Protein AF-A0A1R3JPW2-F1 (afdb_monomer_lite)

Secondary structure (DSSP, 8-state):
-TT--HHHHHTT--TTS-BTTBHHHHHHHHHHH--HHHHHHHHHHHHHTTT---SS---HHHHHHHHHHHHHHTT-GGGGHHHHHHHHHHHHHT--TT---SSTT-S---HHHHHHHHHHHHHTT----GGGGGGGEETTEE-SSTT-----HHHHHHHHHHHTSPPTT-HHHHHHHHHHHHHHHHHHHTT----SS---S-TTT-

Radius of gyration: 18.57 Å; chains: 1; bounding box: 53×38×48 Å

pLDDT: mean 95.3, std 6.32, range [60.84, 98.81]

InterPro domains:
  IPR001906 Terpene synthase, N-terminal domain [PF01397] (5-190)
  IPR008930 Terpenoid cyclases/protein prenyltransferase alpha-alpha toroid [SSF48239] (15-200)
  IPR036965 Terpene synthase, N-terminal domain superfamily [G3DSA:1.50.10.130] (59-206)
  IPR050148 Terpene synthase-like [PTHR31739] (1-206)

Sequence (206 aa):
MPGLDWEKLLKLQFKDGSFLFSPSSTAFAFMQTKDENCLAFLNKTVQRFNGGVPSVYPVDLFEHIWSVDRLQRLGISRYFQPEIKECLDYVYRYWTEDGICWARNSRVHDIDDTAMGFRILRLHGYEVSADVLRHFEKGGEFFCFEGQSNQAITGIFNLFRASQVMFPGDKILEDAKRFSSNFLREKQASGQLFDKWIITKDLPGE

Structure (mmCIF, N/CA/C/O backbone):
data_AF-A0A1R3JPW2-F1
#
_entry.id   AF-A0A1R3JPW2-F1
#
loop_
_atom_site.group_PDB
_atom_site.id
_atom_site.type_symbol
_atom_site.label_atom_id
_atom_site.label_alt_id
_atom_site.label_comp_id
_atom_site.label_asym_id
_atom_site.label_entity_id
_atom_site.label_seq_id
_atom_site.pdbx_PDB_ins_code
_atom_site.Cartn_x
_atom_site.Cartn_y
_atom_site.Cartn_z
_atom_site.occupancy
_atom_site.B_iso_or_equiv
_atom_site.auth_seq_id
_atom_site.auth_comp_id
_atom_site.auth_asym_id
_atom_site.auth_atom_id
_atom_site.pdbx_PDB_model_num
ATOM 1 N N . MET A 1 1 ? 22.560 11.791 -11.712 1.00 62.19 1 MET A N 1
ATOM 2 C CA . MET A 1 1 ? 23.144 11.539 -10.379 1.00 62.19 1 MET A CA 1
ATOM 3 C C . MET A 1 1 ? 24.521 10.923 -10.576 1.00 62.19 1 MET A C 1
ATOM 5 O O . MET A 1 1 ? 24.577 9.775 -11.003 1.00 62.19 1 MET A O 1
ATOM 9 N N . PRO A 1 2 ? 25.617 11.678 -10.399 1.00 80.31 2 PRO A N 1
ATOM 10 C CA . PRO A 1 2 ? 26.957 11.099 -10.446 1.00 80.31 2 PRO A CA 1
ATOM 11 C C . PRO A 1 2 ? 27.187 10.177 -9.235 1.00 80.31 2 PRO A C 1
ATOM 13 O O . PRO A 1 2 ? 26.628 10.419 -8.168 1.00 80.31 2 PRO A O 1
ATOM 16 N N . GLY A 1 3 ? 28.004 9.133 -9.403 1.00 89.31 3 GLY A N 1
ATOM 17 C CA . GLY A 1 3 ? 28.471 8.282 -8.297 1.00 89.31 3 GLY A CA 1
ATOM 18 C C . GLY A 1 3 ? 27.565 7.111 -7.892 1.00 89.31 3 GLY A C 1
ATOM 19 O O . GLY A 1 3 ? 27.755 6.565 -6.810 1.00 89.31 3 GLY A O 1
ATOM 20 N N . LEU A 1 4 ? 26.593 6.715 -8.720 1.00 94.50 4 LEU A N 1
ATOM 21 C CA . LEU A 1 4 ? 25.788 5.515 -8.459 1.00 94.50 4 LEU A CA 1
ATOM 22 C C . LEU A 1 4 ? 26.549 4.233 -8.826 1.00 94.50 4 LEU A C 1
ATOM 24 O O . LEU A 1 4 ? 27.114 4.126 -9.912 1.00 94.50 4 LEU A O 1
ATOM 28 N N . ASP A 1 5 ? 26.498 3.249 -7.931 1.00 96.50 5 ASP A N 1
ATOM 29 C CA . ASP A 1 5 ? 27.035 1.902 -8.133 1.00 96.50 5 ASP A CA 1
ATOM 30 C C . ASP A 1 5 ? 25.933 0.982 -8.686 1.00 96.50 5 ASP A C 1
ATOM 32 O O . ASP A 1 5 ? 25.134 0.403 -7.941 1.00 96.50 5 ASP A O 1
ATOM 36 N N . TRP A 1 6 ? 25.853 0.888 -10.015 1.00 96.31 6 TRP A N 1
ATOM 37 C CA . TRP A 1 6 ? 24.803 0.129 -10.699 1.00 96.31 6 TRP A CA 1
ATOM 38 C C . TRP A 1 6 ? 24.870 -1.378 -10.447 1.00 96.31 6 TRP A C 1
ATOM 40 O O . TRP A 1 6 ? 23.826 -2.028 -10.457 1.00 96.31 6 TRP A O 1
ATOM 50 N N . GLU A 1 7 ? 26.050 -1.929 -10.153 1.00 95.62 7 GLU A N 1
ATOM 51 C CA . GLU A 1 7 ? 26.189 -3.350 -9.825 1.00 95.62 7 GLU A CA 1
ATOM 52 C C . GLU A 1 7 ? 25.446 -3.686 -8.525 1.00 95.62 7 GLU A C 1
ATOM 54 O O . GLU A 1 7 ? 24.785 -4.722 -8.418 1.00 95.62 7 GLU A O 1
ATOM 59 N N . LYS A 1 8 ? 25.504 -2.790 -7.533 1.00 97.12 8 LYS A N 1
ATOM 60 C CA . LYS A 1 8 ? 24.731 -2.938 -6.294 1.00 97.12 8 LYS A CA 1
ATOM 61 C C . LYS A 1 8 ? 23.255 -2.625 -6.500 1.00 97.12 8 LYS A C 1
ATOM 63 O O . LYS A 1 8 ? 22.412 -3.368 -6.005 1.00 97.12 8 LYS A O 1
ATOM 68 N N . LEU A 1 9 ? 22.931 -1.556 -7.228 1.00 97.06 9 LEU A N 1
ATOM 69 C CA . LEU A 1 9 ? 21.543 -1.120 -7.403 1.00 97.06 9 LEU A CA 1
ATOM 70 C C . LEU A 1 9 ? 20.696 -2.126 -8.188 1.00 97.06 9 LEU A C 1
ATOM 72 O O . LEU A 1 9 ? 19.549 -2.351 -7.816 1.00 97.06 9 LEU A O 1
ATOM 76 N N . LEU A 1 10 ? 21.241 -2.785 -9.214 1.00 96.69 10 LEU A N 1
ATOM 77 C CA . LEU A 1 10 ? 20.492 -3.793 -9.977 1.00 96.69 10 LEU A CA 1
ATOM 78 C C . LEU A 1 10 ? 20.075 -4.998 -9.114 1.00 96.69 10 LEU A C 1
ATOM 80 O O . LEU A 1 10 ? 19.027 -5.586 -9.359 1.00 96.69 10 LEU A O 1
ATOM 84 N N . LYS A 1 11 ? 20.797 -5.306 -8.025 1.00 97.06 11 LYS A N 1
ATOM 85 C CA . LYS A 1 11 ? 20.390 -6.339 -7.044 1.00 97.06 11 LYS A CA 1
ATOM 86 C C . LYS A 1 11 ? 19.107 -5.948 -6.280 1.00 97.06 11 LYS A C 1
ATOM 88 O O . LYS A 1 11 ? 18.414 -6.809 -5.731 1.00 97.06 11 LYS A O 1
ATOM 93 N N . LEU A 1 12 ? 18.766 -4.656 -6.268 1.00 96.56 12 LEU A N 1
ATOM 94 C CA . LEU A 1 12 ? 17.559 -4.091 -5.657 1.00 96.56 12 LEU A CA 1
ATOM 95 C C . LEU A 1 12 ? 16.406 -3.891 -6.659 1.00 96.56 12 LEU A C 1
ATOM 97 O O . LEU A 1 12 ? 15.307 -3.526 -6.239 1.00 96.56 12 LEU A O 1
ATOM 101 N N . GLN A 1 13 ? 16.603 -4.182 -7.950 1.00 97.00 13 GLN A N 1
ATOM 102 C CA . GLN A 1 13 ? 15.547 -4.121 -8.969 1.00 97.00 13 GLN A CA 1
ATOM 103 C C . GLN A 1 13 ? 14.406 -5.090 -8.642 1.00 97.00 13 GLN A C 1
ATOM 105 O O . GLN A 1 13 ? 14.640 -6.228 -8.228 1.00 97.00 13 GLN A O 1
ATOM 110 N N . PHE A 1 14 ? 13.164 -4.642 -8.798 1.00 96.12 14 PHE A N 1
ATOM 111 C CA . PHE A 1 14 ? 11.987 -5.452 -8.498 1.00 96.12 14 PHE A CA 1
ATOM 112 C C . PHE A 1 14 ? 11.744 -6.511 -9.576 1.00 96.12 14 PHE A C 1
ATOM 114 O O . PHE A 1 14 ? 12.238 -6.415 -10.697 1.00 96.12 14 PHE A O 1
ATOM 121 N N . LYS A 1 15 ? 10.964 -7.545 -9.234 1.00 94.31 15 LYS A N 1
ATOM 122 C CA . LYS A 1 15 ? 10.713 -8.698 -10.120 1.00 94.31 15 LYS A CA 1
ATOM 123 C C . LYS A 1 15 ? 10.046 -8.320 -11.446 1.00 94.31 15 LYS A C 1
ATOM 125 O O . LYS A 1 15 ? 10.128 -9.085 -12.398 1.00 94.31 15 LYS A O 1
ATOM 130 N N . ASP A 1 16 ? 9.359 -7.183 -11.501 1.00 95.94 16 ASP A N 1
ATOM 131 C CA . ASP A 1 16 ? 8.730 -6.671 -12.718 1.00 95.94 16 ASP A CA 1
ATOM 132 C C . ASP A 1 16 ? 9.680 -5.852 -13.607 1.00 95.94 16 ASP A C 1
ATOM 134 O O . ASP A 1 16 ? 9.253 -5.396 -14.665 1.00 95.94 16 ASP A O 1
ATOM 138 N N . GLY A 1 17 ? 10.941 -5.683 -13.192 1.00 97.38 17 GLY A N 1
ATOM 139 C CA . GLY A 1 17 ? 11.971 -4.908 -13.883 1.00 97.38 17 GLY A CA 1
ATOM 140 C C . GLY A 1 17 ? 12.063 -3.446 -13.445 1.00 97.38 17 GLY A C 1
ATOM 141 O O . GLY A 1 17 ? 12.950 -2.724 -13.902 1.00 97.38 17 GLY A O 1
ATOM 142 N N . SER A 1 18 ? 11.185 -2.990 -12.551 1.00 98.12 18 SER A N 1
ATOM 143 C CA . SER A 1 18 ? 11.166 -1.599 -12.106 1.00 98.12 18 SER A CA 1
ATOM 144 C C . SER A 1 18 ? 12.155 -1.305 -10.977 1.00 98.12 18 SER A C 1
ATOM 146 O O . SER A 1 18 ? 12.563 -2.176 -10.202 1.00 98.12 18 SER A O 1
ATOM 148 N N . PHE A 1 19 ? 12.492 -0.024 -10.836 1.00 97.81 19 PHE A N 1
ATOM 149 C CA . PHE A 1 19 ? 13.036 0.535 -9.604 1.00 97.81 19 PHE A CA 1
ATOM 150 C C . PHE A 1 19 ? 11.907 1.199 -8.811 1.00 97.81 19 PHE A C 1
ATOM 152 O O . PHE A 1 19 ? 11.464 2.296 -9.161 1.00 97.81 19 PHE A O 1
ATOM 159 N N . LEU A 1 20 ? 11.447 0.511 -7.757 1.00 96.38 20 LEU A N 1
ATOM 160 C CA . LEU A 1 20 ? 10.359 0.933 -6.860 1.00 96.38 20 LEU A CA 1
ATOM 161 C C . LEU A 1 20 ? 9.112 1.410 -7.627 1.00 96.38 20 LEU A C 1
ATOM 163 O O . LEU A 1 20 ? 8.560 2.470 -7.338 1.00 96.38 20 LEU A O 1
ATOM 167 N N . PHE A 1 21 ? 8.709 0.657 -8.657 1.00 97.81 21 PHE A N 1
ATOM 168 C CA . PHE A 1 21 ? 7.512 0.926 -9.463 1.00 97.81 21 PHE A CA 1
ATOM 169 C C . PHE A 1 21 ? 7.490 2.291 -10.173 1.00 97.81 21 PHE A C 1
ATOM 171 O O . PHE A 1 21 ? 6.445 2.719 -10.656 1.00 97.81 21 PHE A O 1
ATOM 178 N N . SER A 1 22 ? 8.623 2.999 -10.258 1.00 98.38 22 SER A N 1
ATOM 179 C CA . SER A 1 22 ? 8.708 4.325 -10.874 1.00 98.38 22 SER A CA 1
ATOM 180 C C . SER A 1 22 ? 9.194 4.233 -12.326 1.00 98.38 22 SER A C 1
ATOM 182 O O . SER A 1 22 ? 10.349 3.847 -12.559 1.00 98.38 22 SER A O 1
ATOM 184 N N . PRO A 1 23 ? 8.385 4.640 -13.326 1.00 98.50 23 PRO A N 1
ATOM 185 C CA . PRO A 1 23 ? 8.824 4.665 -14.720 1.00 98.50 23 PRO A CA 1
ATOM 186 C C . PRO A 1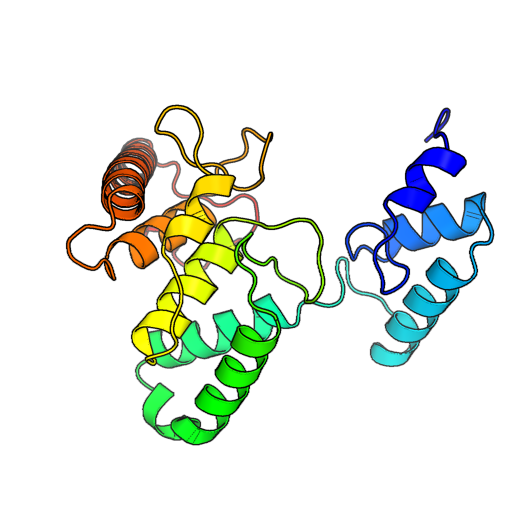 23 ? 9.999 5.606 -14.975 1.00 98.50 23 PRO A C 1
ATOM 188 O O . PRO A 1 23 ? 10.911 5.245 -15.712 1.00 98.50 23 PRO A O 1
ATOM 191 N N . SER A 1 24 ? 10.048 6.777 -14.335 1.00 98.44 24 SER A N 1
ATOM 192 C CA . SER A 1 24 ? 11.157 7.723 -14.521 1.00 98.44 24 SER A CA 1
ATOM 193 C C . SER A 1 24 ? 12.470 7.213 -13.918 1.00 98.44 24 SER A C 1
ATOM 195 O O . SER A 1 24 ? 13.510 7.299 -14.573 1.00 98.44 24 SER A O 1
ATOM 197 N N . SER A 1 25 ? 12.428 6.620 -12.717 1.00 98.19 25 SER A N 1
ATOM 198 C CA . SER A 1 25 ? 13.598 5.976 -12.100 1.00 98.19 25 SER A CA 1
ATOM 199 C C . SER A 1 25 ? 14.107 4.812 -12.956 1.00 98.19 25 SER A C 1
ATOM 201 O O . SER A 1 25 ? 15.300 4.710 -13.245 1.00 98.19 25 SER A O 1
ATOM 203 N N . THR A 1 26 ? 13.186 3.984 -13.457 1.00 98.56 26 THR A N 1
ATOM 204 C CA . THR A 1 26 ? 13.505 2.827 -14.307 1.00 98.56 26 THR A CA 1
ATOM 205 C C . THR A 1 26 ? 14.044 3.249 -15.678 1.00 98.56 26 THR A C 1
ATOM 207 O O . THR A 1 26 ? 14.996 2.653 -16.176 1.00 98.56 26 THR A O 1
ATOM 210 N N . ALA A 1 27 ? 13.512 4.320 -16.274 1.00 98.56 27 ALA A N 1
ATOM 211 C CA . ALA A 1 27 ? 14.045 4.903 -17.505 1.00 98.56 27 ALA A CA 1
ATOM 212 C C . ALA A 1 27 ? 15.466 5.436 -17.305 1.00 98.56 27 ALA A C 1
ATOM 214 O O . ALA A 1 27 ? 16.337 5.204 -18.146 1.00 98.56 27 ALA A O 1
ATOM 215 N N . PHE A 1 28 ? 15.727 6.108 -16.179 1.00 98.19 28 PHE A N 1
ATOM 216 C CA . PHE A 1 28 ? 17.076 6.544 -15.839 1.00 98.19 28 PHE A CA 1
ATOM 217 C C . PHE A 1 28 ? 18.032 5.360 -15.683 1.00 98.19 28 PHE A C 1
ATOM 219 O O . PHE A 1 28 ? 19.100 5.383 -16.292 1.00 98.19 28 PHE A O 1
ATOM 226 N N . ALA A 1 29 ? 17.629 4.308 -14.967 1.00 98.19 29 ALA A N 1
ATOM 227 C CA . ALA A 1 29 ? 18.412 3.082 -14.854 1.00 98.19 29 ALA A CA 1
ATOM 228 C C . ALA A 1 29 ? 18.720 2.469 -16.228 1.00 98.19 29 ALA A C 1
ATOM 230 O O . ALA A 1 29 ? 19.889 2.272 -16.554 1.00 98.19 29 ALA A O 1
ATOM 231 N N . PHE A 1 30 ? 17.709 2.292 -17.086 1.00 98.44 30 PHE A N 1
ATOM 232 C CA . PHE A 1 30 ? 17.891 1.767 -18.441 1.00 98.44 30 PHE A CA 1
ATOM 233 C C . PHE A 1 30 ? 18.885 2.590 -19.269 1.00 98.44 30 PHE A C 1
ATOM 235 O O . PHE A 1 30 ? 19.740 2.031 -19.957 1.00 98.44 30 PHE A O 1
ATOM 242 N N . MET A 1 31 ? 18.817 3.924 -19.202 1.00 98.12 31 MET A N 1
ATOM 243 C CA . MET A 1 31 ? 19.746 4.783 -19.939 1.00 98.12 31 MET A CA 1
ATOM 244 C C . MET A 1 31 ? 21.207 4.518 -19.557 1.00 98.12 31 MET A C 1
ATOM 246 O O . MET A 1 31 ? 22.055 4.562 -20.452 1.00 98.12 31 MET A O 1
ATOM 250 N N . GLN A 1 32 ? 21.471 4.213 -18.282 1.00 97.44 32 GLN A N 1
ATOM 251 C CA . GLN A 1 32 ? 22.810 3.964 -17.742 1.00 97.44 32 GLN A CA 1
ATOM 252 C C . GLN A 1 32 ? 23.289 2.517 -17.917 1.00 97.44 32 GLN A C 1
ATOM 254 O O . GLN A 1 32 ? 24.477 2.304 -18.134 1.00 97.44 32 GLN A O 1
ATOM 259 N N . THR A 1 33 ? 22.394 1.531 -17.823 1.00 97.56 33 THR A N 1
ATOM 260 C CA . THR A 1 33 ? 22.776 0.109 -17.731 1.00 97.56 33 THR A CA 1
ATOM 261 C C . THR A 1 33 ? 22.439 -0.710 -18.970 1.00 97.56 33 THR A C 1
ATOM 263 O O . THR A 1 33 ? 23.026 -1.768 -19.165 1.00 97.56 33 THR A O 1
ATOM 266 N N . LYS A 1 34 ? 21.496 -0.242 -19.799 1.00 98.06 34 LYS A N 1
ATOM 267 C CA . LYS A 1 34 ? 20.873 -1.015 -20.890 1.00 98.06 34 LYS A CA 1
ATOM 268 C C . LYS A 1 34 ? 20.216 -2.323 -20.430 1.00 98.06 34 LYS A C 1
ATOM 270 O O . LYS A 1 34 ? 20.026 -3.222 -21.239 1.00 98.06 34 LYS A O 1
ATOM 275 N N . ASP A 1 35 ? 19.845 -2.412 -19.154 1.00 98.44 35 ASP A N 1
ATOM 276 C CA . ASP A 1 35 ? 19.195 -3.590 -18.581 1.00 98.44 35 ASP A CA 1
ATOM 277 C C . ASP A 1 35 ? 17.849 -3.895 -19.268 1.00 98.44 35 ASP A C 1
ATOM 279 O O . ASP A 1 35 ? 16.959 -3.042 -19.354 1.00 98.44 35 ASP A O 1
ATOM 283 N N . GLU A 1 36 ? 17.695 -5.124 -19.760 1.00 98.50 36 GLU A N 1
ATOM 284 C CA . GLU A 1 36 ? 16.520 -5.535 -20.536 1.00 98.50 36 GLU A CA 1
ATOM 285 C C . GLU A 1 36 ? 15.254 -5.639 -19.678 1.00 98.50 36 GLU A C 1
ATOM 287 O O . GLU A 1 36 ? 14.159 -5.381 -20.180 1.00 98.50 36 GLU A O 1
ATOM 292 N N . ASN A 1 37 ? 15.378 -5.931 -18.377 1.00 98.50 37 ASN A N 1
ATOM 293 C CA . ASN A 1 37 ? 14.227 -5.972 -17.472 1.00 98.50 37 ASN A CA 1
ATOM 294 C C . ASN A 1 37 ? 13.640 -4.567 -17.270 1.00 98.50 37 ASN A C 1
ATOM 296 O O . ASN A 1 37 ? 12.419 -4.400 -17.311 1.00 98.50 37 ASN A O 1
ATOM 300 N N . CYS A 1 38 ? 14.491 -3.540 -17.149 1.00 98.69 38 CYS A N 1
ATOM 301 C CA . CYS A 1 38 ? 14.051 -2.143 -17.139 1.00 98.69 38 CYS A CA 1
ATOM 302 C C . CYS A 1 38 ? 13.272 -1.806 -18.417 1.00 98.69 38 CYS A C 1
ATOM 304 O O . CYS A 1 38 ? 12.197 -1.207 -18.355 1.00 98.69 38 CYS A O 1
ATOM 306 N N . LEU A 1 39 ? 13.788 -2.208 -19.583 1.00 98.69 39 LEU A N 1
ATOM 307 C CA . LEU A 1 39 ? 13.121 -1.960 -20.861 1.00 98.69 39 LEU A CA 1
ATOM 308 C C . LEU A 1 39 ? 11.785 -2.709 -20.967 1.00 98.69 39 LEU A C 1
ATOM 310 O O . LEU A 1 39 ? 10.801 -2.135 -21.432 1.00 98.69 39 LEU A O 1
ATOM 314 N N . ALA A 1 40 ? 11.718 -3.958 -20.502 1.00 98.69 40 ALA A N 1
ATOM 315 C CA . ALA A 1 40 ? 10.490 -4.749 -20.482 1.00 98.69 40 ALA A CA 1
ATOM 316 C C . ALA A 1 40 ? 9.398 -4.092 -19.619 1.00 98.69 40 ALA A C 1
ATOM 318 O O . ALA A 1 40 ? 8.250 -3.978 -20.062 1.00 98.69 40 ALA A O 1
ATOM 319 N N . PHE A 1 41 ? 9.757 -3.591 -18.431 1.00 98.62 41 PHE A N 1
ATOM 320 C CA . PHE A 1 41 ? 8.852 -2.821 -17.572 1.00 98.62 41 PHE A CA 1
ATOM 321 C C . PHE A 1 41 ? 8.313 -1.566 -18.278 1.00 98.62 41 PHE A C 1
ATOM 323 O O . PHE A 1 41 ? 7.102 -1.315 -18.292 1.00 98.62 41 PHE A O 1
ATOM 330 N N . LEU A 1 42 ? 9.206 -0.783 -18.893 1.00 98.69 42 LEU A N 1
ATOM 331 C CA . LEU A 1 42 ? 8.851 0.459 -19.584 1.00 98.69 42 LEU A CA 1
ATOM 332 C C . LEU A 1 42 ? 7.943 0.191 -20.785 1.00 98.69 42 LEU A C 1
ATOM 334 O O . LEU A 1 42 ? 6.901 0.833 -20.903 1.00 98.69 42 LEU A O 1
ATOM 338 N N . ASN A 1 43 ? 8.279 -0.792 -21.623 1.00 98.56 43 ASN A N 1
ATOM 339 C CA . ASN A 1 43 ? 7.474 -1.173 -22.783 1.00 98.56 43 ASN A CA 1
ATOM 340 C C . ASN A 1 43 ? 6.064 -1.596 -22.371 1.00 98.56 43 ASN A C 1
ATOM 342 O O . ASN A 1 43 ? 5.087 -1.131 -22.955 1.00 98.56 43 ASN A O 1
ATOM 346 N N . LYS A 1 44 ? 5.942 -2.419 -21.322 1.00 98.25 44 LYS A N 1
ATOM 347 C CA . LYS A 1 44 ? 4.641 -2.832 -20.787 1.00 98.25 44 LYS A CA 1
ATOM 348 C C . LYS A 1 44 ? 3.823 -1.638 -20.290 1.00 98.25 44 LYS A C 1
ATOM 350 O O . LYS A 1 44 ? 2.616 -1.582 -20.524 1.00 98.25 44 LYS A O 1
ATOM 355 N N . THR A 1 45 ? 4.467 -0.687 -19.617 1.00 98.00 45 THR A N 1
ATOM 356 C CA . THR A 1 45 ? 3.803 0.516 -19.098 1.00 98.00 45 THR A CA 1
ATOM 357 C C . THR A 1 45 ? 3.347 1.423 -20.244 1.00 98.00 45 THR A C 1
ATOM 359 O O . THR A 1 45 ? 2.173 1.769 -20.317 1.00 98.00 45 THR A O 1
ATOM 362 N N . VAL A 1 46 ? 4.223 1.724 -21.204 1.00 98.50 46 VAL A N 1
ATOM 363 C CA . VAL A 1 46 ? 3.892 2.532 -22.391 1.00 98.50 46 VAL A CA 1
ATOM 364 C C . VAL A 1 46 ? 2.770 1.890 -23.209 1.00 98.50 46 VAL A C 1
ATOM 366 O O . VAL A 1 46 ? 1.846 2.585 -23.630 1.00 98.50 46 VAL A O 1
ATOM 369 N N . GLN A 1 47 ? 2.806 0.566 -23.395 1.00 98.31 47 GLN A N 1
ATOM 370 C CA . GLN A 1 47 ? 1.752 -0.176 -24.090 1.00 98.31 47 GLN A CA 1
ATOM 371 C C . GLN A 1 47 ? 0.411 -0.067 -23.357 1.00 98.31 47 GLN A C 1
ATOM 373 O O . GLN A 1 47 ? -0.621 0.133 -23.990 1.00 98.31 47 GLN A O 1
ATOM 378 N N . ARG A 1 48 ? 0.407 -0.165 -22.021 1.00 98.00 48 ARG A N 1
ATOM 379 C CA . ARG A 1 48 ? -0.817 -0.067 -21.212 1.00 98.00 48 ARG A CA 1
ATOM 380 C C . ARG A 1 48 ? -1.502 1.299 -21.322 1.00 98.00 48 ARG A C 1
ATOM 382 O O . ARG A 1 48 ? -2.730 1.357 -21.209 1.00 98.00 48 ARG A O 1
ATOM 389 N N . PHE A 1 49 ? -0.718 2.361 -21.502 1.00 98.12 49 PHE A N 1
ATOM 390 C CA . PHE A 1 49 ? -1.163 3.758 -21.485 1.00 98.12 49 PHE A CA 1
ATOM 391 C C . PHE A 1 49 ? -1.032 4.459 -22.850 1.00 98.12 49 PHE A C 1
ATOM 393 O O . PHE A 1 49 ? -1.118 5.684 -22.92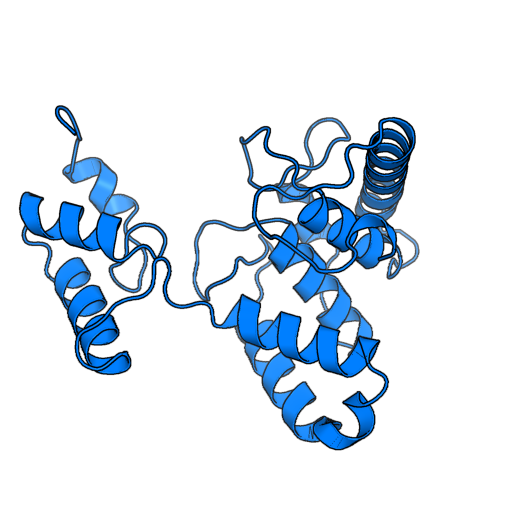3 1.00 98.12 49 PHE A O 1
ATOM 400 N N . ASN A 1 50 ? -0.862 3.693 -23.935 1.00 97.56 50 ASN A N 1
ATOM 401 C CA . ASN A 1 50 ? -0.819 4.177 -25.320 1.00 97.56 50 ASN A CA 1
ATOM 402 C C . ASN A 1 50 ? 0.154 5.350 -25.543 1.00 97.56 50 ASN A C 1
ATOM 404 O O . ASN A 1 50 ? -0.183 6.336 -26.198 1.00 97.56 50 ASN A O 1
ATOM 408 N N . GLY A 1 51 ? 1.361 5.253 -24.983 1.00 97.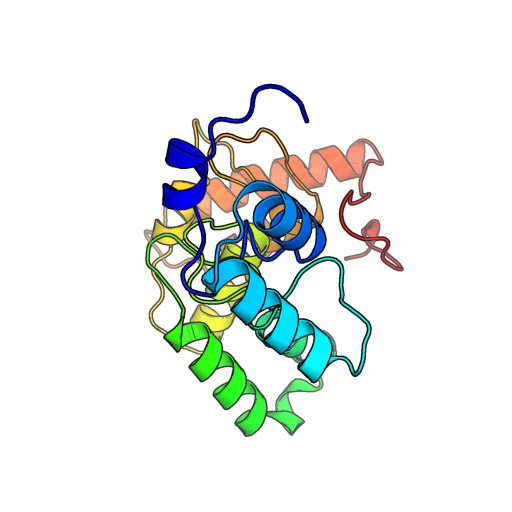69 51 GLY A N 1
ATOM 409 C CA . GLY A 1 51 ? 2.417 6.259 -25.133 1.00 97.69 51 GLY A CA 1
ATOM 410 C C . GLY A 1 51 ? 2.841 6.890 -23.811 1.00 97.69 51 GLY A C 1
ATOM 411 O O . GLY A 1 51 ? 4.028 6.905 -23.496 1.00 97.69 51 GLY A O 1
ATOM 412 N N . GLY A 1 52 ? 1.883 7.392 -23.029 1.00 97.69 52 GLY A N 1
ATOM 413 C CA . GLY A 1 52 ? 2.165 8.013 -21.732 1.00 97.69 52 GLY A CA 1
ATOM 414 C C . GLY A 1 52 ? 2.604 7.005 -20.665 1.00 97.69 52 GLY A C 1
ATOM 415 O O . GLY A 1 52 ? 2.500 5.796 -20.854 1.00 97.69 52 GLY A O 1
ATOM 416 N N . VAL A 1 53 ? 3.065 7.504 -19.516 1.00 98.38 53 VAL A N 1
ATOM 417 C CA . VAL A 1 53 ? 3.303 6.698 -18.306 1.00 98.38 53 VAL A CA 1
ATOM 418 C C . VAL A 1 53 ? 2.881 7.487 -17.059 1.00 98.38 53 VAL A C 1
ATOM 420 O O . VAL A 1 53 ? 3.050 8.709 -17.037 1.00 98.38 53 VAL A O 1
ATOM 423 N N . PRO A 1 54 ? 2.332 6.836 -16.018 1.00 97.88 54 PRO A N 1
ATOM 424 C CA . PRO A 1 54 ? 2.094 7.473 -14.724 1.00 97.88 54 PRO A CA 1
ATOM 425 C C . PRO A 1 54 ? 3.410 7.668 -13.950 1.00 97.88 54 PRO A C 1
ATOM 427 O O . PRO A 1 54 ? 4.468 7.174 -14.341 1.00 97.88 54 PRO A O 1
ATOM 430 N N . SER A 1 55 ? 3.353 8.366 -12.814 1.00 97.25 55 SER A N 1
ATOM 431 C CA . SER A 1 55 ? 4.502 8.508 -11.905 1.00 97.25 55 SER A CA 1
ATOM 432 C C . SER A 1 55 ? 4.857 7.208 -11.168 1.00 97.25 55 SER A C 1
ATOM 434 O O . SER A 1 55 ? 6.016 7.024 -10.793 1.00 97.25 55 SER A O 1
ATOM 436 N N . VAL A 1 56 ? 3.881 6.311 -10.993 1.00 97.50 56 VAL A N 1
ATOM 437 C CA . VAL A 1 56 ? 4.010 5.010 -10.325 1.00 97.50 56 VAL A CA 1
ATOM 438 C C . VAL A 1 56 ? 3.125 3.964 -11.015 1.00 97.50 56 VAL A C 1
ATOM 440 O O . VAL A 1 56 ? 1.991 4.267 -11.391 1.00 97.50 56 VAL A O 1
ATOM 443 N N . TYR A 1 57 ? 3.644 2.753 -11.235 1.00 97.81 57 TYR A N 1
ATOM 444 C CA . TYR A 1 57 ? 2.900 1.629 -11.813 1.00 97.81 57 TYR A CA 1
ATOM 445 C C . TYR A 1 57 ? 3.559 0.274 -11.484 1.00 97.81 57 TYR A C 1
ATOM 447 O O . TYR A 1 57 ? 4.777 0.166 -11.621 1.00 97.81 57 TYR A O 1
ATOM 455 N N . PRO A 1 58 ? 2.791 -0.782 -11.149 1.00 97.75 58 PRO A N 1
ATOM 456 C CA . PRO A 1 58 ? 1.338 -0.796 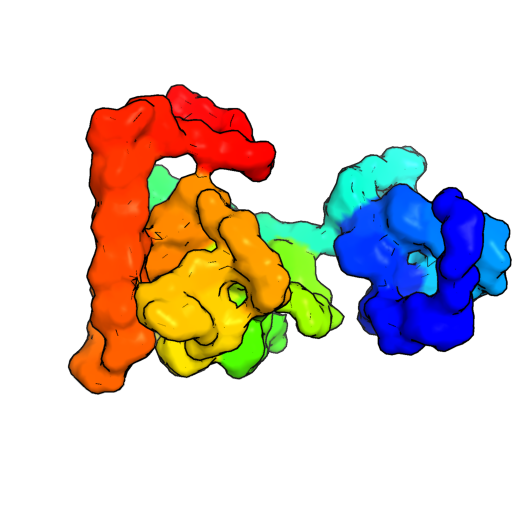-10.957 1.00 97.75 58 PRO A CA 1
ATOM 457 C C . PRO A 1 58 ? 0.906 -0.103 -9.651 1.00 97.75 58 PRO A C 1
ATOM 459 O O . PRO A 1 58 ? 1.740 0.342 -8.872 1.00 97.75 58 PRO A O 1
ATOM 462 N N . VAL A 1 59 ? -0.407 0.017 -9.449 1.00 98.00 59 VAL A N 1
ATOM 463 C CA . VAL A 1 59 ? -1.059 0.475 -8.201 1.00 98.00 59 VAL A CA 1
ATOM 464 C C . VAL A 1 59 ? -2.246 -0.437 -7.868 1.00 98.00 59 VAL A C 1
ATOM 466 O O . VAL A 1 59 ? -3.306 0.002 -7.435 1.00 98.00 59 VAL A O 1
ATOM 469 N N . ASP A 1 60 ? -2.093 -1.723 -8.179 1.00 98.38 60 ASP A N 1
ATOM 470 C CA . ASP A 1 60 ? -3.161 -2.713 -8.146 1.00 98.38 60 ASP A CA 1
ATOM 471 C C . ASP A 1 60 ? -3.700 -2.939 -6.734 1.00 98.38 60 ASP A C 1
ATOM 473 O O . ASP A 1 60 ? -4.910 -2.868 -6.545 1.00 98.38 60 ASP A O 1
ATOM 477 N N . LEU A 1 61 ? -2.848 -3.156 -5.732 1.00 98.62 61 LEU A N 1
ATOM 478 C CA . LEU A 1 61 ? -3.330 -3.381 -4.365 1.00 98.62 61 LEU A CA 1
ATOM 479 C C . LEU A 1 61 ? -4.012 -2.130 -3.804 1.00 98.62 61 LEU A C 1
ATOM 481 O O . LEU A 1 61 ? -5.132 -2.229 -3.301 1.00 98.62 61 LEU A O 1
ATOM 485 N N . PHE A 1 62 ? -3.397 -0.961 -3.995 1.00 98.38 62 PHE A N 1
ATOM 486 C CA . PHE A 1 62 ? -3.968 0.331 -3.608 1.00 98.38 62 PHE A CA 1
ATOM 487 C C . PHE A 1 62 ? -5.364 0.541 -4.214 1.00 98.38 62 PHE A C 1
ATOM 489 O O . PHE A 1 62 ? -6.315 0.869 -3.502 1.00 98.38 62 PHE A O 1
ATOM 496 N N . GLU A 1 63 ? -5.518 0.314 -5.523 1.00 98.56 63 GLU A N 1
ATOM 497 C CA . GLU A 1 63 ? -6.784 0.520 -6.233 1.00 98.56 63 GLU A CA 1
ATOM 498 C C . GLU A 1 63 ? -7.883 -0.430 -5.738 1.00 98.56 63 GLU A C 1
ATOM 500 O O . GLU A 1 63 ? -9.001 0.021 -5.465 1.00 98.56 63 GLU A O 1
ATOM 505 N N . HIS A 1 64 ? -7.580 -1.721 -5.560 1.00 98.81 64 HIS A N 1
ATOM 506 C CA . HIS A 1 64 ? -8.558 -2.701 -5.076 1.00 98.81 64 HIS A CA 1
ATOM 507 C C . HIS A 1 64 ? -9.003 -2.380 -3.643 1.00 98.81 64 HIS A C 1
ATOM 509 O O . HIS A 1 64 ? -10.203 -2.314 -3.361 1.00 98.81 64 HIS A O 1
ATOM 515 N N . ILE A 1 65 ? -8.048 -2.130 -2.745 1.00 98.69 65 ILE A N 1
ATOM 516 C CA . ILE A 1 65 ? -8.307 -1.853 -1.328 1.00 98.69 65 ILE A CA 1
ATOM 517 C C . ILE A 1 65 ? -9.128 -0.572 -1.171 1.00 98.69 65 ILE A C 1
ATOM 519 O O . ILE A 1 65 ? -10.148 -0.559 -0.469 1.00 98.69 65 ILE A O 1
ATOM 523 N N . TRP A 1 66 ? -8.728 0.509 -1.844 1.00 98.31 66 TRP A N 1
ATOM 524 C CA . TRP A 1 66 ? -9.434 1.775 -1.716 1.00 98.31 66 TRP A CA 1
ATOM 525 C C . TRP A 1 66 ? -10.805 1.767 -2.375 1.00 98.31 66 TRP A C 1
ATOM 527 O O . TRP A 1 66 ? -11.735 2.324 -1.791 1.00 98.31 66 TRP A O 1
ATOM 537 N N . SER A 1 67 ? -10.977 1.095 -3.514 1.00 98.62 67 SER A N 1
ATOM 538 C CA . SER A 1 67 ? -12.296 0.946 -4.140 1.00 98.62 67 SER A CA 1
ATOM 539 C C . SER A 1 67 ? -13.291 0.292 -3.180 1.00 98.62 67 SER A C 1
ATOM 541 O O . SER A 1 67 ? -14.381 0.827 -2.957 1.00 98.62 67 SER A O 1
ATOM 543 N N . VAL A 1 68 ? -12.890 -0.805 -2.527 1.00 98.75 68 VAL A N 1
ATOM 544 C CA . VAL A 1 68 ? -13.721 -1.483 -1.521 1.00 98.75 68 VAL A CA 1
ATOM 545 C C . VAL A 1 68 ? -14.036 -0.551 -0.347 1.00 98.75 68 VAL A C 1
ATOM 547 O O . VAL A 1 68 ? -15.203 -0.418 0.031 1.00 98.75 68 VAL A O 1
ATOM 550 N N . ASP A 1 69 ? -13.038 0.149 0.201 1.00 98.62 69 ASP A N 1
ATOM 551 C CA . ASP A 1 69 ? -13.251 1.068 1.325 1.00 98.62 69 ASP A CA 1
ATOM 552 C C . ASP A 1 69 ? -14.225 2.200 0.984 1.00 98.62 69 ASP A C 1
ATOM 554 O O . ASP A 1 69 ? -15.094 2.529 1.791 1.00 98.62 69 ASP A O 1
ATOM 558 N N . ARG A 1 70 ? -14.111 2.804 -0.209 1.00 98.56 70 ARG A N 1
ATOM 559 C CA . ARG A 1 70 ? -15.021 3.882 -0.628 1.00 98.56 70 ARG A CA 1
ATOM 560 C C . ARG A 1 70 ? -16.443 3.367 -0.801 1.00 98.56 70 ARG A C 1
ATOM 562 O O . ARG A 1 70 ? -17.363 3.990 -0.277 1.00 98.56 70 ARG A O 1
ATOM 569 N N . LEU A 1 71 ? -16.639 2.217 -1.449 1.00 98.75 71 LEU A N 1
ATOM 570 C CA . LEU A 1 71 ? -17.969 1.615 -1.603 1.00 98.75 71 LEU A CA 1
ATOM 571 C C . LEU A 1 71 ? -18.626 1.309 -0.247 1.00 98.75 71 LEU A C 1
ATOM 573 O O . LEU A 1 71 ? -19.832 1.520 -0.080 1.00 98.75 71 LEU A O 1
ATOM 577 N N . GLN A 1 72 ? -17.843 0.838 0.729 1.00 98.50 72 GLN A N 1
ATOM 578 C CA . GLN A 1 72 ? -18.321 0.587 2.090 1.00 98.50 72 GLN A CA 1
ATOM 579 C C . GLN A 1 72 ? -18.678 1.882 2.827 1.00 98.50 72 GLN A C 1
ATOM 581 O O . GLN A 1 72 ? -19.787 1.993 3.348 1.00 98.50 72 GLN A O 1
ATOM 586 N N . ARG A 1 73 ? -17.780 2.874 2.838 1.00 98.19 73 ARG A N 1
ATOM 587 C CA . ARG A 1 73 ? -17.992 4.162 3.526 1.00 98.19 73 ARG A CA 1
ATOM 588 C C . ARG A 1 73 ? -19.153 4.965 2.936 1.00 98.19 73 ARG A C 1
ATOM 590 O O . ARG A 1 73 ? -19.825 5.680 3.668 1.00 98.19 73 ARG A O 1
ATOM 597 N N . LEU A 1 74 ? -19.418 4.813 1.638 1.00 98.56 74 LEU A N 1
ATOM 598 C CA . LEU A 1 74 ? -20.565 5.420 0.957 1.00 98.56 74 LEU A CA 1
ATOM 599 C C . LEU A 1 74 ? -21.888 4.666 1.189 1.00 98.56 74 LEU A C 1
ATOM 601 O O . LEU A 1 74 ? -22.932 5.112 0.721 1.00 98.56 74 LEU A O 1
ATOM 605 N N . GLY A 1 75 ? -21.877 3.523 1.884 1.00 98.50 75 GLY A N 1
ATOM 606 C CA . GLY A 1 75 ? -23.092 2.770 2.214 1.00 98.50 75 GLY A CA 1
ATOM 607 C C . GLY A 1 75 ? -23.738 2.044 1.027 1.00 98.50 75 GLY A C 1
ATOM 608 O O . GLY A 1 75 ? -24.925 1.707 1.082 1.00 98.50 75 GLY A O 1
ATOM 609 N N . ILE A 1 76 ? -22.981 1.791 -0.048 1.00 98.69 76 ILE A N 1
ATOM 610 C CA . ILE A 1 76 ? -23.478 1.178 -1.296 1.00 98.69 76 ILE A CA 1
ATOM 611 C C . ILE A 1 76 ? -22.833 -0.175 -1.627 1.00 98.69 76 ILE A C 1
ATOM 613 O O . ILE A 1 76 ? -23.214 -0.810 -2.606 1.00 98.69 76 ILE A O 1
ATOM 617 N N . SER A 1 77 ? -21.914 -0.667 -0.794 1.00 98.56 77 SER A N 1
ATOM 618 C CA . SER A 1 77 ? -21.186 -1.929 -1.012 1.00 98.56 77 SER A CA 1
ATOM 619 C C . SER A 1 77 ? -22.076 -3.165 -1.204 1.00 98.56 77 SER A C 1
ATOM 621 O O . SER A 1 77 ? -21.665 -4.112 -1.869 1.00 98.56 77 SER A O 1
ATOM 623 N N . ARG A 1 78 ? -23.305 -3.180 -0.669 1.00 98.31 78 ARG A N 1
ATOM 624 C CA . ARG A 1 78 ? -24.243 -4.316 -0.804 1.00 98.31 78 ARG A CA 1
ATOM 625 C C . ARG A 1 78 ? -24.618 -4.655 -2.252 1.00 98.31 78 ARG A C 1
ATOM 627 O O . ARG A 1 78 ? -25.038 -5.775 -2.508 1.00 98.31 78 ARG A O 1
ATOM 634 N N . TYR A 1 79 ? -24.483 -3.705 -3.177 1.00 98.62 79 TYR A N 1
ATOM 635 C CA . TYR A 1 79 ? -24.779 -3.922 -4.596 1.00 98.62 79 TYR A CA 1
ATOM 636 C C . TYR A 1 79 ? -23.628 -4.581 -5.363 1.00 98.62 79 TYR A C 1
ATOM 638 O O . TYR A 1 79 ? -23.842 -5.021 -6.483 1.00 98.62 79 TYR A O 1
ATOM 646 N N . PHE A 1 80 ? -22.439 -4.658 -4.757 1.00 98.56 80 PHE A N 1
ATOM 647 C CA . PHE A 1 80 ? -21.199 -5.091 -5.405 1.00 98.56 80 PHE A CA 1
ATOM 648 C C . PHE A 1 80 ? -20.541 -6.260 -4.659 1.00 98.56 80 PHE A C 1
ATOM 650 O O . PHE A 1 80 ? -19.320 -6.353 -4.586 1.00 98.56 80 PHE A O 1
ATOM 657 N N . GLN A 1 81 ? -21.324 -7.096 -3.969 1.00 98.38 81 GLN A N 1
ATOM 658 C CA . GLN A 1 81 ? -20.763 -8.152 -3.115 1.00 98.38 81 GLN A CA 1
ATOM 659 C C . GLN A 1 81 ? -19.873 -9.144 -3.887 1.00 98.38 81 GLN A C 1
ATOM 661 O O . GLN A 1 81 ? -18.781 -9.429 -3.390 1.00 98.38 81 GLN A O 1
ATOM 666 N N . PRO A 1 82 ? -20.266 -9.643 -5.079 1.00 98.62 82 PRO A N 1
ATOM 667 C CA . PRO A 1 82 ? -19.400 -10.516 -5.872 1.00 98.62 82 PRO A CA 1
ATOM 668 C C . PRO A 1 82 ? -18.082 -9.842 -6.275 1.00 98.62 82 PRO A C 1
ATOM 670 O O . PRO A 1 82 ? -17.018 -10.430 -6.101 1.00 98.62 82 PRO A O 1
ATOM 673 N N . GLU A 1 83 ? -18.142 -8.594 -6.739 1.00 98.75 83 GLU A N 1
ATOM 674 C CA . GLU A 1 83 ? -16.982 -7.831 -7.207 1.00 98.75 83 GLU A CA 1
ATOM 675 C C . GLU A 1 83 ? -16.049 -7.473 -6.045 1.00 98.75 83 GLU A C 1
ATOM 677 O O . GLU A 1 83 ? -14.832 -7.590 -6.154 1.00 98.75 83 GLU A O 1
ATOM 682 N N . ILE A 1 84 ? -16.607 -7.093 -4.891 1.00 98.81 84 ILE A N 1
ATOM 683 C CA . ILE A 1 84 ? -15.829 -6.856 -3.670 1.00 98.81 84 ILE A CA 1
ATOM 684 C C . ILE A 1 84 ? -15.112 -8.138 -3.255 1.00 98.81 84 ILE A C 1
ATOM 686 O O . ILE A 1 84 ? -13.936 -8.078 -2.903 1.00 98.81 84 ILE A O 1
ATOM 690 N N . LYS A 1 85 ? -15.783 -9.296 -3.309 1.00 98.69 85 LYS A N 1
ATOM 691 C CA . LYS A 1 85 ? -15.136 -10.566 -2.979 1.00 98.69 85 LYS A CA 1
ATOM 692 C C . LYS A 1 85 ? -13.961 -10.845 -3.919 1.00 98.69 85 LYS A C 1
ATOM 694 O O . LYS A 1 85 ? -12.888 -11.171 -3.424 1.00 98.69 85 LYS A O 1
ATOM 699 N N . GLU A 1 86 ? -14.130 -10.665 -5.229 1.00 98.75 86 GLU A N 1
ATOM 700 C CA . GLU A 1 86 ? -13.045 -10.831 -6.208 1.00 98.75 86 GLU A CA 1
ATOM 701 C C . GLU A 1 86 ? -11.862 -9.896 -5.911 1.00 98.75 86 GLU A C 1
ATOM 703 O O . GLU A 1 86 ? -10.707 -10.331 -5.908 1.00 98.75 86 GLU A O 1
ATOM 708 N N . CYS A 1 87 ? -12.143 -8.633 -5.576 1.00 98.75 87 CYS A N 1
ATOM 709 C CA . CYS A 1 87 ? -11.111 -7.679 -5.191 1.00 98.75 87 CYS A CA 1
ATOM 710 C C . CYS A 1 87 ? -10.338 -8.128 -3.947 1.00 98.75 87 CYS A C 1
ATOM 712 O O . CYS A 1 87 ? -9.113 -8.029 -3.909 1.00 98.75 87 CYS A O 1
ATOM 714 N N . LEU A 1 88 ? -11.031 -8.629 -2.924 1.00 98.81 88 LEU A N 1
ATOM 715 C CA . LEU A 1 88 ? -10.386 -9.076 -1.690 1.00 98.81 88 LEU A CA 1
ATOM 716 C C . LEU A 1 88 ? -9.650 -10.402 -1.858 1.00 98.81 88 LEU A C 1
ATOM 718 O O . LEU A 1 88 ? -8.565 -10.543 -1.303 1.00 98.81 88 LEU A O 1
ATOM 722 N N . ASP A 1 89 ? -10.161 -11.318 -2.682 1.00 98.81 89 ASP A N 1
ATOM 723 C CA . ASP A 1 89 ? -9.441 -12.532 -3.075 1.00 98.81 89 ASP A CA 1
ATOM 724 C C . ASP A 1 89 ? -8.121 -12.164 -3.785 1.00 98.81 89 ASP A C 1
ATOM 726 O O . ASP A 1 89 ? -7.088 -12.802 -3.566 1.00 98.81 89 ASP A O 1
ATOM 730 N N . TYR A 1 90 ? -8.127 -11.115 -4.621 1.00 98.81 90 TYR A N 1
ATOM 731 C CA . TYR A 1 90 ? -6.918 -10.591 -5.260 1.00 98.81 90 TYR A CA 1
ATOM 732 C C . TYR A 1 90 ? -5.934 -10.016 -4.239 1.00 98.81 90 TYR A C 1
ATOM 734 O O . TYR A 1 90 ? -4.755 -10.365 -4.271 1.00 98.81 90 TYR A O 1
ATOM 742 N N . VAL A 1 91 ? -6.404 -9.163 -3.325 1.00 98.81 91 VAL A N 1
ATOM 743 C CA . VAL A 1 91 ? -5.556 -8.566 -2.282 1.00 98.81 91 VAL A CA 1
ATOM 744 C C . VAL A 1 91 ? -4.961 -9.653 -1.387 1.00 98.81 91 VAL A C 1
ATOM 746 O O . VAL A 1 91 ? -3.755 -9.656 -1.159 1.00 98.81 91 VAL A O 1
ATOM 749 N N . TYR A 1 92 ? -5.771 -10.619 -0.946 1.00 98.75 92 TYR A N 1
ATOM 750 C CA . TYR A 1 92 ? -5.327 -11.715 -0.085 1.00 98.75 92 TYR A CA 1
ATOM 751 C C . TYR A 1 92 ? -4.277 -12.602 -0.760 1.00 98.75 92 TYR A C 1
ATOM 753 O O . TYR A 1 92 ? -3.314 -13.013 -0.123 1.00 98.75 92 TYR A O 1
ATOM 761 N N . ARG A 1 93 ? -4.396 -12.836 -2.075 1.00 98.62 93 ARG A N 1
ATOM 762 C CA . ARG A 1 93 ? -3.398 -13.591 -2.854 1.00 98.62 93 ARG A CA 1
ATOM 763 C C . ARG A 1 93 ? -1.993 -12.985 -2.786 1.00 98.62 93 ARG A C 1
ATOM 765 O O . ARG A 1 93 ? -1.018 -13.719 -2.917 1.00 98.62 93 ARG A O 1
ATOM 772 N N . TYR A 1 94 ? -1.892 -11.666 -2.638 1.00 98.38 94 TYR A N 1
ATOM 773 C CA . TYR A 1 94 ? -0.620 -10.940 -2.569 1.00 98.38 94 TYR A CA 1
ATOM 774 C C . TYR A 1 94 ? -0.311 -10.400 -1.171 1.00 98.38 94 TYR A C 1
ATOM 776 O O . TYR A 1 94 ? 0.651 -9.650 -1.011 1.00 98.38 94 TYR A O 1
ATOM 784 N N . TRP A 1 95 ? -1.110 -10.778 -0.175 1.00 98.25 95 TRP A N 1
ATOM 785 C CA . TRP A 1 95 ? -0.856 -10.465 1.220 1.00 98.25 95 TRP A CA 1
ATOM 786 C C . TRP A 1 95 ? 0.377 -11.223 1.719 1.00 98.25 95 TRP A C 1
ATOM 788 O O . TRP A 1 95 ? 0.594 -12.379 1.351 1.00 98.25 95 TRP A O 1
ATOM 798 N N . THR A 1 96 ? 1.190 -10.583 2.560 1.00 96.88 96 THR A N 1
ATOM 799 C CA . THR A 1 96 ? 2.385 -11.199 3.150 1.00 96.88 96 THR A CA 1
ATOM 800 C C . THR A 1 96 ? 2.444 -10.927 4.650 1.00 96.88 96 THR A C 1
ATOM 802 O O . THR A 1 96 ? 1.780 -10.016 5.148 1.00 96.88 96 THR A O 1
ATOM 805 N N . GLU A 1 97 ? 3.234 -11.717 5.376 1.00 94.56 97 GLU A N 1
ATOM 806 C CA . GLU A 1 97 ? 3.471 -11.519 6.814 1.00 94.56 97 GLU A CA 1
ATOM 807 C C . GLU A 1 97 ? 4.244 -10.223 7.111 1.00 94.56 97 GLU A C 1
ATOM 809 O O . GLU A 1 97 ? 4.091 -9.659 8.193 1.00 94.56 97 GLU A O 1
ATOM 814 N N . ASP A 1 98 ? 4.982 -9.705 6.124 1.00 94.06 98 ASP A N 1
ATOM 815 C CA . ASP A 1 98 ? 5.739 -8.450 6.213 1.00 94.06 98 ASP A CA 1
ATOM 816 C C . ASP A 1 98 ? 4.906 -7.217 5.805 1.00 94.06 98 ASP A C 1
ATOM 818 O O . ASP A 1 98 ? 5.334 -6.073 5.955 1.00 94.06 98 ASP A O 1
ATOM 822 N N . GLY A 1 99 ? 3.684 -7.445 5.313 1.00 95.94 99 GLY A N 1
ATOM 823 C CA . GLY A 1 99 ? 2.754 -6.419 4.856 1.00 95.94 99 GLY A CA 1
ATOM 824 C C . GLY A 1 99 ? 2.671 -6.317 3.340 1.00 95.94 99 GLY A C 1
ATOM 825 O O . GLY A 1 99 ? 3.018 -7.231 2.589 1.00 95.94 99 GLY A O 1
ATOM 826 N N . ILE A 1 100 ? 2.161 -5.191 2.861 1.00 97.56 100 ILE A N 1
ATOM 827 C CA . ILE A 1 100 ? 2.006 -4.889 1.436 1.00 97.56 100 ILE A CA 1
ATOM 828 C C . ILE A 1 100 ? 2.360 -3.421 1.182 1.00 97.56 100 ILE A C 1
ATOM 830 O O . ILE A 1 100 ? 2.570 -2.646 2.111 1.00 97.56 100 ILE A O 1
ATOM 834 N N . CYS A 1 101 ? 2.444 -3.050 -0.088 1.00 96.00 101 CYS A N 1
ATOM 835 C CA . CYS A 1 101 ? 2.355 -1.656 -0.504 1.00 96.00 101 CYS A CA 1
ATOM 836 C C . CYS A 1 101 ? 1.315 -1.526 -1.620 1.00 96.00 101 CYS A C 1
ATOM 838 O O . CYS A 1 101 ? 0.607 -2.490 -1.929 1.00 96.00 101 CYS A O 1
ATOM 840 N N . TRP A 1 102 ? 1.271 -0.374 -2.281 1.00 97.12 102 TRP A N 1
ATOM 841 C CA . TRP A 1 102 ? 0.347 -0.093 -3.379 1.00 97.12 102 TRP A CA 1
ATOM 842 C C . TRP A 1 102 ? 0.401 -1.084 -4.551 1.00 97.12 102 TRP A C 1
ATOM 844 O O . TRP A 1 102 ? -0.551 -1.154 -5.334 1.00 97.12 102 TRP A O 1
ATOM 854 N N . ALA A 1 103 ? 1.488 -1.848 -4.688 1.00 97.81 103 ALA A N 1
ATOM 855 C CA . ALA A 1 103 ? 1.721 -2.783 -5.780 1.00 97.81 103 ALA A CA 1
ATOM 856 C C . ALA A 1 103 ? 2.077 -4.196 -5.302 1.00 97.81 103 ALA A C 1
ATOM 858 O O . ALA A 1 103 ? 2.829 -4.395 -4.344 1.00 97.81 103 ALA A O 1
ATOM 859 N N . ARG A 1 104 ? 1.586 -5.209 -6.024 1.00 96.94 104 ARG A N 1
ATOM 860 C CA . ARG A 1 104 ? 1.892 -6.617 -5.718 1.00 96.94 104 ARG A CA 1
ATOM 861 C C . ARG A 1 104 ? 3.381 -6.952 -5.855 1.00 96.94 104 ARG A C 1
ATOM 863 O O . ARG A 1 104 ? 4.088 -6.398 -6.695 1.00 96.94 104 ARG A O 1
ATOM 870 N N . ASN A 1 105 ? 3.821 -7.984 -5.129 1.00 94.06 105 ASN A N 1
ATOM 871 C CA . ASN A 1 105 ? 5.187 -8.534 -5.181 1.00 94.06 105 ASN A CA 1
ATOM 872 C C . ASN A 1 105 ? 6.298 -7.517 -4.862 1.00 94.06 105 ASN A C 1
ATOM 874 O O . ASN A 1 105 ? 7.432 -7.669 -5.328 1.00 94.06 105 ASN A O 1
ATOM 878 N N . SER A 1 106 ? 5.974 -6.486 -4.083 1.00 92.88 106 SER A N 1
ATOM 879 C CA . SER A 1 106 ? 6.965 -5.563 -3.547 1.00 92.88 106 SER A CA 1
ATOM 880 C C . SER A 1 106 ? 7.813 -6.232 -2.466 1.00 92.88 106 SER A C 1
ATOM 882 O O . SER A 1 106 ? 7.355 -7.134 -1.771 1.00 92.88 106 SER A O 1
ATOM 884 N N . ARG A 1 107 ? 9.055 -5.762 -2.326 1.00 90.88 107 ARG A N 1
ATOM 885 C CA . ARG A 1 107 ? 9.927 -6.044 -1.167 1.00 90.88 107 ARG A CA 1
ATOM 886 C C . ARG A 1 107 ? 9.953 -4.885 -0.166 1.00 90.88 107 ARG A C 1
ATOM 888 O O . ARG A 1 107 ? 10.741 -4.893 0.768 1.00 90.88 107 ARG A O 1
ATOM 895 N N . VAL A 1 108 ? 9.181 -3.840 -0.448 1.00 92.69 108 VAL A N 1
ATOM 896 C CA . VAL A 1 108 ? 9.027 -2.648 0.383 1.00 92.69 108 VAL A CA 1
ATOM 897 C C . VAL A 1 108 ? 7.551 -2.529 0.706 1.00 92.69 108 VAL A C 1
ATOM 899 O O . VAL A 1 108 ? 6.722 -2.548 -0.206 1.00 92.69 108 VAL A O 1
ATOM 902 N N . HIS A 1 109 ? 7.247 -2.400 1.986 1.00 93.81 109 HIS A N 1
ATOM 903 C CA . HIS A 1 109 ? 5.890 -2.332 2.504 1.00 93.81 109 HIS A CA 1
ATOM 904 C C . HIS A 1 109 ? 5.662 -0.954 3.118 1.00 93.81 109 HIS A C 1
ATOM 906 O O . HIS A 1 109 ? 6.609 -0.321 3.596 1.00 93.81 109 HIS A O 1
ATOM 912 N N . ASP A 1 110 ? 4.419 -0.489 3.093 1.00 94.81 110 ASP A N 1
ATOM 913 C CA . ASP A 1 110 ? 4.024 0.744 3.762 1.00 94.81 110 ASP A CA 1
ATOM 914 C C . ASP A 1 110 ? 2.842 0.504 4.698 1.00 94.81 110 ASP A C 1
ATOM 916 O O . ASP A 1 110 ? 2.014 -0.391 4.495 1.00 94.81 110 ASP A O 1
ATOM 920 N N . ILE A 1 111 ? 2.793 1.295 5.769 1.00 95.94 111 ILE A N 1
ATOM 921 C CA . ILE A 1 111 ? 1.789 1.114 6.817 1.00 95.94 111 ILE A CA 1
ATOM 922 C C . ILE A 1 111 ? 0.378 1.459 6.338 1.00 95.94 111 ILE A C 1
ATOM 924 O O . ILE A 1 111 ? -0.583 0.962 6.917 1.00 95.94 111 ILE A O 1
ATOM 928 N N . ASP A 1 112 ? 0.240 2.313 5.320 1.00 96.69 112 ASP A N 1
ATOM 929 C CA . ASP A 1 112 ? -1.061 2.795 4.869 1.00 96.69 112 ASP A CA 1
ATOM 930 C C . ASP A 1 112 ? -1.813 1.666 4.157 1.00 96.69 112 ASP A C 1
ATOM 932 O O . ASP A 1 112 ? -2.863 1.211 4.625 1.00 96.69 112 ASP A O 1
ATOM 936 N N . ASP A 1 113 ? -1.202 1.116 3.105 1.00 97.88 113 ASP A N 1
ATOM 937 C CA . ASP A 1 113 ? -1.735 -0.026 2.367 1.00 97.88 113 ASP A CA 1
ATOM 938 C C . ASP A 1 113 ? -1.827 -1.272 3.261 1.00 97.88 113 ASP A C 1
ATOM 940 O O . ASP A 1 113 ? -2.833 -1.988 3.226 1.00 97.88 113 ASP A O 1
ATOM 944 N N . THR A 1 114 ? -0.840 -1.506 4.137 1.00 98.25 114 THR A N 1
ATOM 945 C CA . THR A 1 114 ? -0.868 -2.644 5.071 1.00 98.25 114 THR A CA 1
ATOM 946 C C . THR A 1 114 ? -2.012 -2.533 6.080 1.00 98.25 114 THR A C 1
ATOM 948 O O . THR A 1 114 ? -2.772 -3.488 6.242 1.00 98.25 114 THR A O 1
ATOM 951 N N . ALA A 1 115 ? -2.192 -1.389 6.748 1.00 98.38 115 ALA A N 1
ATOM 952 C CA . ALA A 1 115 ? -3.271 -1.208 7.722 1.00 98.38 115 ALA A CA 1
ATOM 953 C C . ALA A 1 115 ? -4.652 -1.287 7.056 1.00 98.38 115 ALA A C 1
ATOM 955 O O . ALA A 1 115 ? -5.586 -1.890 7.598 1.00 98.38 115 ALA A O 1
ATOM 956 N N . MET A 1 116 ? -4.781 -0.711 5.861 1.00 98.56 116 MET A N 1
ATOM 957 C CA . MET A 1 116 ? -6.001 -0.774 5.069 1.00 98.56 116 MET A CA 1
ATOM 958 C C . MET A 1 116 ? -6.343 -2.200 4.632 1.00 98.56 116 MET A C 1
ATOM 960 O O . MET A 1 116 ? -7.471 -2.652 4.866 1.00 98.56 116 MET A O 1
ATOM 964 N N . GLY A 1 117 ? -5.377 -2.915 4.050 1.00 98.56 117 GLY A N 1
ATOM 965 C CA . GLY A 1 117 ? -5.516 -4.311 3.647 1.00 98.56 117 GLY A CA 1
ATOM 966 C C . GLY A 1 117 ? -5.875 -5.198 4.834 1.00 98.56 117 GLY A C 1
ATOM 967 O O . GLY A 1 117 ? -6.896 -5.881 4.792 1.00 98.56 117 GLY A O 1
ATOM 968 N N . PHE A 1 118 ? -5.124 -5.096 5.935 1.00 98.75 118 PHE A N 1
ATOM 969 C CA . PHE A 1 118 ? -5.384 -5.821 7.180 1.00 98.75 118 PHE A CA 1
ATOM 970 C C . PHE A 1 118 ? -6.825 -5.636 7.662 1.00 98.75 118 PHE A C 1
ATOM 972 O O . PHE A 1 118 ? -7.540 -6.611 7.897 1.00 98.75 118 PHE A O 1
ATOM 979 N N . ARG A 1 119 ? -7.277 -4.381 7.785 1.00 98.75 119 ARG A N 1
ATOM 980 C CA . ARG A 1 119 ? -8.607 -4.074 8.316 1.00 98.75 119 ARG A CA 1
ATOM 981 C C . ARG A 1 119 ? -9.708 -4.662 7.445 1.00 98.75 119 ARG A C 1
ATOM 983 O O . ARG A 1 119 ? -10.650 -5.247 7.975 1.00 98.75 119 ARG A O 1
ATOM 990 N N . ILE A 1 120 ? -9.628 -4.469 6.128 1.00 98.50 120 ILE A N 1
ATOM 991 C CA . ILE A 1 120 ? -10.689 -4.912 5.219 1.00 98.50 120 ILE A CA 1
ATOM 992 C C . ILE A 1 120 ? -10.683 -6.435 5.092 1.00 98.50 120 ILE A C 1
ATOM 994 O O . ILE A 1 120 ? -11.747 -7.038 5.199 1.00 98.50 120 ILE A O 1
ATOM 998 N N . LEU A 1 121 ? -9.517 -7.070 4.958 1.00 98.81 121 LEU A N 1
ATOM 999 C CA . LEU A 1 121 ? -9.407 -8.530 4.939 1.00 98.81 121 LEU A CA 1
ATOM 1000 C C . LEU A 1 121 ? -9.989 -9.141 6.221 1.00 98.81 121 LEU A C 1
ATOM 1002 O O . LEU A 1 121 ? -10.858 -10.010 6.150 1.00 98.81 121 LEU A O 1
ATOM 1006 N N . ARG A 1 122 ? -9.612 -8.622 7.396 1.00 98.56 122 ARG A N 1
ATOM 1007 C CA . ARG A 1 122 ? -10.141 -9.108 8.677 1.00 98.56 122 ARG A CA 1
ATOM 1008 C C . ARG A 1 122 ? -11.659 -8.942 8.789 1.00 98.56 122 ARG A C 1
ATOM 1010 O O . ARG A 1 122 ? -12.342 -9.872 9.205 1.00 98.56 122 ARG A O 1
ATOM 1017 N N . LEU A 1 123 ? -12.207 -7.788 8.396 1.00 98.50 123 LEU A N 1
ATOM 1018 C CA . LEU A 1 123 ? -13.657 -7.537 8.437 1.00 98.50 123 LEU A CA 1
ATOM 1019 C C . LEU A 1 123 ? -14.463 -8.427 7.479 1.00 98.50 123 LEU A C 1
ATOM 1021 O O . LEU A 1 123 ? -15.661 -8.603 7.687 1.00 98.50 123 LEU A O 1
ATOM 1025 N N . HIS A 1 124 ? -13.824 -8.981 6.448 1.00 98.50 124 HIS A N 1
ATOM 1026 C CA . HIS A 1 124 ? -14.434 -9.919 5.500 1.00 98.50 124 HIS A CA 1
ATOM 1027 C C . HIS A 1 124 ? -14.117 -11.391 5.804 1.00 98.50 124 HIS A C 1
ATOM 1029 O O . HIS A 1 124 ? -14.442 -12.263 5.004 1.00 98.50 124 HIS A O 1
ATOM 1035 N N . GLY A 1 125 ? -13.527 -11.682 6.968 1.00 98.25 125 GLY A N 1
ATOM 1036 C CA . GLY A 1 125 ? -13.327 -13.050 7.450 1.00 98.25 125 GLY A CA 1
ATOM 1037 C C . GLY A 1 125 ? -12.084 -13.757 6.911 1.00 98.25 125 GLY A C 1
ATOM 1038 O O . GLY A 1 125 ? -11.981 -14.971 7.061 1.00 98.25 125 GLY A O 1
ATOM 1039 N N . TYR A 1 126 ? -11.140 -13.031 6.307 1.00 98.69 126 TYR A N 1
ATOM 1040 C CA . TYR A 1 126 ? -9.842 -13.596 5.938 1.00 98.69 126 TYR A CA 1
ATOM 1041 C C . TYR A 1 126 ? -8.932 -13.702 7.165 1.00 98.69 126 TYR A C 1
ATOM 1043 O O . TYR A 1 126 ? -8.908 -12.814 8.025 1.00 98.69 126 TYR A O 1
ATOM 1051 N N . GLU A 1 127 ? -8.138 -14.769 7.221 1.00 97.94 127 GLU A N 1
ATOM 1052 C CA . GLU A 1 127 ? -7.148 -14.964 8.277 1.00 97.94 127 GLU A CA 1
ATOM 1053 C C . GLU A 1 127 ? -5.923 -14.082 8.020 1.00 97.94 127 GLU A C 1
ATOM 1055 O O . GLU A 1 127 ? -5.101 -14.364 7.147 1.00 97.94 127 GLU A O 1
ATOM 1060 N N . VAL A 1 128 ? -5.819 -12.993 8.787 1.00 97.88 128 VAL A N 1
ATOM 1061 C CA . VAL A 1 128 ? -4.681 -12.063 8.778 1.00 97.88 128 VAL A CA 1
ATOM 1062 C C . VAL A 1 128 ? -4.198 -11.790 10.205 1.00 97.88 128 VAL A C 1
ATOM 1064 O O . VAL A 1 128 ? -4.981 -11.408 11.088 1.00 97.88 128 VAL A O 1
ATOM 1067 N N . SER A 1 129 ? -2.897 -11.983 10.440 1.00 97.56 129 SER A N 1
ATOM 1068 C CA . SER A 1 129 ? -2.267 -11.694 11.733 1.00 97.56 129 SER A CA 1
ATOM 1069 C C . SER A 1 129 ? -2.035 -10.194 11.910 1.00 97.56 129 SER A C 1
ATOM 1071 O O . SER A 1 129 ? -1.652 -9.494 10.973 1.00 97.56 129 SER A O 1
ATOM 1073 N N . ALA A 1 130 ? -2.234 -9.704 13.135 1.00 97.62 130 ALA A N 1
ATOM 1074 C CA . ALA A 1 130 ? -1.878 -8.339 13.512 1.00 97.62 130 ALA A CA 1
ATOM 1075 C C . ALA A 1 130 ? -0.354 -8.128 13.587 1.00 97.62 130 ALA A C 1
ATOM 1077 O O . ALA A 1 130 ? 0.107 -6.987 13.560 1.00 97.62 13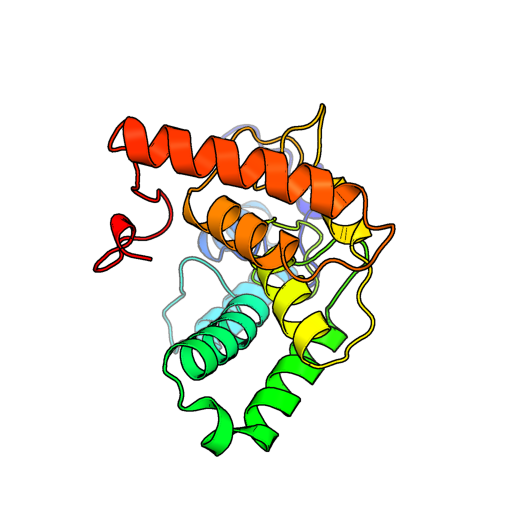0 ALA A O 1
ATOM 1078 N N . ASP A 1 131 ? 0.427 -9.213 13.647 1.00 96.75 131 ASP A N 1
ATOM 1079 C CA . ASP A 1 131 ? 1.891 -9.163 13.701 1.00 96.75 131 ASP A CA 1
ATOM 1080 C C . ASP A 1 131 ? 2.514 -8.494 12.472 1.00 96.75 131 ASP A C 1
ATOM 1082 O O . ASP A 1 131 ? 3.621 -7.970 12.573 1.00 96.75 131 ASP A O 1
ATOM 1086 N N . VAL A 1 132 ? 1.772 -8.403 11.362 1.00 96.56 132 VAL A N 1
ATOM 1087 C CA . VAL A 1 132 ? 2.162 -7.645 10.165 1.00 96.56 132 VAL A CA 1
ATOM 1088 C C . VAL A 1 132 ? 2.591 -6.208 10.489 1.00 96.56 132 VAL A C 1
ATOM 1090 O O . VAL A 1 132 ? 3.486 -5.656 9.855 1.00 96.56 132 VAL A O 1
ATOM 1093 N N . LEU A 1 133 ? 1.993 -5.605 11.524 1.00 95.81 133 LEU A N 1
ATOM 1094 C CA . LEU A 1 133 ? 2.262 -4.226 11.922 1.00 95.81 133 LEU A CA 1
ATOM 1095 C C . LEU A 1 133 ? 3.575 -4.055 12.696 1.00 95.81 133 LEU A C 1
ATOM 1097 O O . LEU A 1 133 ? 4.023 -2.922 12.866 1.00 95.81 133 LEU A O 1
ATOM 1101 N N . ARG A 1 134 ? 4.208 -5.144 13.155 1.00 94.12 134 ARG A N 1
ATOM 1102 C CA . ARG A 1 134 ? 5.467 -5.076 13.918 1.00 94.12 134 ARG A CA 1
ATOM 1103 C C . ARG A 1 134 ? 6.613 -4.491 13.100 1.00 94.12 134 ARG A C 1
ATOM 1105 O O . ARG A 1 134 ? 7.449 -3.803 13.665 1.00 94.12 134 ARG A O 1
ATOM 1112 N N . HIS A 1 135 ? 6.611 -4.692 11.783 1.00 89.31 135 HIS A N 1
ATOM 1113 C CA . HIS A 1 135 ? 7.604 -4.124 10.864 1.00 89.31 135 HIS A CA 1
ATOM 1114 C C . HIS A 1 135 ? 7.616 -2.589 10.854 1.00 89.31 135 HIS A C 1
ATOM 1116 O O . HIS A 1 135 ? 8.618 -1.968 10.507 1.00 89.31 135 HIS A O 1
ATOM 1122 N N . PHE A 1 136 ? 6.505 -1.972 11.256 1.00 93.19 136 PHE A N 1
ATOM 1123 C CA . PHE A 1 136 ? 6.345 -0.522 11.287 1.00 93.19 136 PHE A CA 1
ATOM 1124 C C . PHE A 1 136 ? 6.490 0.063 12.690 1.00 93.19 136 PHE A C 1
ATOM 1126 O O . PHE A 1 136 ? 6.450 1.285 12.828 1.00 93.19 136 PHE A O 1
ATOM 1133 N N . GLU A 1 137 ? 6.635 -0.779 13.715 1.00 92.69 137 GLU A N 1
ATOM 1134 C CA . GLU A 1 137 ? 6.751 -0.368 15.109 1.00 92.69 137 GLU A CA 1
ATOM 1135 C C . GLU A 1 137 ? 8.220 -0.261 15.515 1.00 92.69 137 GLU A C 1
ATOM 1137 O O . GLU A 1 137 ? 9.025 -1.166 15.291 1.00 92.69 137 GLU A O 1
ATOM 1142 N N . LYS A 1 138 ? 8.581 0.864 16.132 1.00 91.06 138 LYS A N 1
ATOM 1143 C CA . LYS A 1 138 ? 9.896 1.033 16.744 1.00 91.06 138 LYS A CA 1
ATOM 1144 C C . LYS A 1 138 ? 9.811 1.939 17.963 1.00 91.06 138 LYS A C 1
ATOM 1146 O O . LYS A 1 138 ? 9.632 3.147 17.840 1.00 91.06 138 LYS A O 1
ATOM 1151 N N . GLY A 1 139 ? 10.032 1.361 19.141 1.00 87.62 139 GLY A N 1
ATOM 1152 C CA . GLY A 1 139 ? 10.103 2.115 20.396 1.00 87.62 139 GLY A CA 1
ATOM 1153 C C . GLY A 1 139 ? 8.750 2.654 20.867 1.00 87.62 139 GLY A C 1
ATOM 1154 O O . GLY A 1 139 ? 8.710 3.672 21.551 1.00 87.62 139 GLY A O 1
ATOM 1155 N N . GLY A 1 140 ? 7.652 1.990 20.507 1.00 86.56 140 GLY A N 1
ATOM 1156 C CA . GLY A 1 140 ? 6.280 2.395 20.812 1.00 86.56 140 GLY A CA 1
ATOM 1157 C C . GLY A 1 140 ? 5.672 3.385 19.813 1.00 86.56 140 GLY A C 1
ATOM 1158 O O . GLY A 1 140 ? 4.531 3.808 20.008 1.00 86.56 140 GLY A O 1
ATOM 1159 N N . GLU A 1 141 ? 6.404 3.746 18.758 1.00 90.06 141 GLU A N 1
ATOM 1160 C CA . GLU A 1 141 ? 5.937 4.599 17.664 1.00 90.06 141 GLU A CA 1
ATOM 1161 C C . GLU A 1 141 ? 5.777 3.809 16.365 1.00 90.06 141 GLU A C 1
ATOM 1163 O O . GLU A 1 141 ? 6.449 2.798 16.161 1.00 90.06 141 GLU A O 1
ATOM 1168 N N . PHE A 1 142 ? 4.906 4.299 15.478 1.00 92.25 142 PHE A N 1
ATOM 1169 C CA . PHE A 1 142 ? 4.661 3.700 14.166 1.00 92.25 142 PHE A CA 1
ATOM 1170 C C . PHE A 1 142 ? 5.065 4.645 13.030 1.00 92.25 142 PHE A C 1
ATOM 1172 O O . PHE A 1 142 ? 4.878 5.863 13.117 1.00 92.25 142 PHE A O 1
ATOM 1179 N N . PHE A 1 143 ? 5.591 4.076 11.943 1.00 87.81 143 PHE A N 1
ATOM 1180 C CA . PHE A 1 143 ? 6.166 4.819 10.816 1.00 87.81 143 PHE A CA 1
ATOM 1181 C C . PHE A 1 143 ? 5.611 4.343 9.470 1.00 87.81 143 PHE A C 1
ATOM 1183 O O . PHE A 1 143 ? 5.248 3.179 9.327 1.00 87.81 143 PHE A O 1
ATOM 1190 N N . CYS A 1 144 ? 5.559 5.224 8.459 1.00 79.88 144 CYS A N 1
ATOM 1191 C CA . CYS A 1 144 ? 5.032 4.848 7.140 1.00 79.88 144 CYS A CA 1
ATOM 1192 C C . CYS A 1 144 ? 5.887 3.804 6.420 1.00 79.88 144 CYS A C 1
ATOM 1194 O O . CYS A 1 144 ? 5.334 2.928 5.768 1.00 79.88 144 CYS A O 1
ATOM 1196 N N . PHE A 1 145 ? 7.209 3.901 6.548 1.00 77.06 145 PHE A N 1
ATOM 1197 C CA . PHE A 1 145 ? 8.164 2.940 6.007 1.00 77.06 145 PHE A CA 1
ATOM 1198 C C . PHE A 1 145 ? 9.165 2.582 7.096 1.00 77.06 145 PHE A C 1
ATOM 1200 O O . PHE A 1 145 ? 9.566 3.450 7.880 1.00 77.06 145 PHE A O 1
ATOM 1207 N N . GLU A 1 146 ? 9.622 1.334 7.100 1.00 68.12 146 GLU A N 1
ATOM 1208 C CA . GLU A 1 146 ? 10.706 0.913 7.979 1.00 68.12 146 GLU A CA 1
ATOM 1209 C C . GLU A 1 146 ? 11.941 1.815 7.775 1.00 68.12 146 GLU A C 1
ATOM 1211 O O . GLU A 1 146 ? 12.383 2.080 6.654 1.00 68.12 146 GLU A O 1
ATOM 1216 N N . GLY A 1 147 ? 12.481 2.350 8.873 1.00 60.84 147 GLY A N 1
ATOM 1217 C CA . GLY A 1 147 ? 13.670 3.206 8.848 1.00 60.84 147 GLY A CA 1
ATOM 1218 C C . GLY A 1 147 ? 13.450 4.653 8.383 1.00 60.84 147 GLY A C 1
ATOM 1219 O O . GLY A 1 147 ? 14.421 5.409 8.338 1.00 60.84 147 GLY A O 1
ATOM 1220 N N . GLN A 1 148 ? 12.215 5.075 8.081 1.00 69.44 148 GLN A N 1
ATOM 1221 C CA . GLN A 1 148 ? 11.892 6.473 7.772 1.00 69.44 148 GLN A CA 1
ATOM 1222 C C . GLN A 1 148 ? 11.115 7.144 8.908 1.00 69.44 148 GLN A C 1
ATOM 1224 O O . GLN A 1 148 ? 10.262 6.535 9.537 1.00 69.44 148 GLN A O 1
ATOM 1229 N N . SER A 1 149 ? 11.352 8.439 9.126 1.00 66.44 149 SER A N 1
ATOM 1230 C CA . SER A 1 149 ? 10.622 9.248 10.116 1.00 66.44 149 SER A CA 1
ATOM 1231 C C . SER A 1 149 ? 9.309 9.842 9.589 1.00 66.44 149 SER A C 1
ATOM 1233 O O . SER A 1 149 ? 8.662 10.625 10.280 1.00 66.44 149 SER A O 1
ATOM 1235 N N . ASN A 1 150 ? 8.916 9.529 8.350 1.00 67.31 150 ASN A N 1
ATOM 1236 C CA . ASN A 1 150 ? 7.729 10.124 7.745 1.00 67.31 150 ASN A CA 1
ATOM 1237 C C . ASN A 1 150 ? 6.455 9.495 8.335 1.00 67.31 150 ASN A C 1
ATOM 1239 O O . ASN A 1 150 ? 6.251 8.287 8.223 1.00 67.31 150 ASN A O 1
ATOM 1243 N N . GLN A 1 151 ? 5.601 10.328 8.931 1.00 79.25 151 GLN A N 1
ATOM 1244 C CA . GLN A 1 151 ? 4.309 9.961 9.515 1.00 79.25 151 GLN A CA 1
ATOM 1245 C C . GLN A 1 151 ? 3.215 10.767 8.803 1.00 79.25 151 GLN A C 1
ATOM 1247 O O . GLN A 1 151 ? 2.947 11.919 9.148 1.00 79.25 151 GLN A O 1
ATOM 1252 N N . ALA A 1 152 ? 2.628 10.191 7.753 1.00 88.25 152 ALA A N 1
ATOM 1253 C CA . ALA A 1 152 ? 1.528 10.818 7.022 1.00 88.25 152 ALA A CA 1
ATOM 1254 C C . ALA A 1 152 ? 0.219 10.731 7.823 1.00 88.25 152 ALA A C 1
ATOM 1256 O O . ALA A 1 152 ? -0.065 9.694 8.424 1.00 88.25 152 ALA A O 1
ATOM 1257 N N . ILE A 1 153 ? -0.591 11.798 7.809 1.00 92.75 153 ILE A N 1
ATOM 1258 C CA . ILE A 1 153 ? -1.867 11.854 8.542 1.00 92.75 153 ILE A CA 1
ATOM 1259 C C . ILE A 1 153 ? -2.784 10.709 8.107 1.00 92.75 153 ILE A C 1
ATOM 1261 O O . ILE A 1 153 ? -3.331 10.006 8.952 1.00 92.75 153 ILE A O 1
ATOM 1265 N N . THR A 1 154 ? -2.907 10.491 6.800 1.00 94.19 154 THR A N 1
ATOM 1266 C CA . THR A 1 154 ? -3.745 9.442 6.204 1.00 94.19 154 THR A CA 1
ATOM 1267 C C . THR A 1 154 ? -3.292 8.037 6.596 1.00 94.19 154 THR A C 1
ATOM 1269 O O . THR A 1 154 ? -4.114 7.247 7.059 1.00 94.19 154 THR A O 1
ATOM 1272 N N . GLY A 1 155 ? -1.988 7.755 6.533 1.00 94.69 155 GLY A N 1
ATOM 1273 C CA . GLY A 1 155 ? -1.431 6.472 6.974 1.00 94.69 155 GLY A CA 1
ATOM 1274 C C . GLY A 1 155 ? -1.693 6.193 8.458 1.00 94.69 155 GLY A C 1
ATOM 1275 O O . GLY A 1 155 ? -2.142 5.104 8.818 1.00 94.69 155 GLY A O 1
ATOM 1276 N N . ILE A 1 156 ? -1.504 7.190 9.333 1.00 96.19 156 ILE A N 1
ATOM 1277 C CA . ILE A 1 156 ? -1.791 7.029 10.769 1.00 96.19 156 ILE A CA 1
ATOM 1278 C C . ILE A 1 156 ? -3.299 6.944 11.048 1.00 96.19 156 ILE A C 1
ATOM 1280 O O . ILE A 1 156 ? -3.722 6.198 11.933 1.00 96.19 156 ILE A O 1
ATOM 1284 N N . PHE A 1 157 ? -4.134 7.640 10.279 1.00 97.31 157 PHE A N 1
ATOM 1285 C CA . PHE A 1 157 ? -5.588 7.506 10.353 1.00 97.31 157 PHE A CA 1
ATOM 1286 C C . PHE A 1 157 ? -6.055 6.094 9.981 1.00 97.31 157 PHE A C 1
ATOM 1288 O O . PHE A 1 157 ? -6.877 5.501 10.685 1.00 97.31 157 PHE A O 1
ATOM 1295 N N . ASN A 1 158 ? -5.496 5.501 8.929 1.00 98.19 158 ASN A N 1
ATOM 1296 C CA . ASN A 1 158 ? -5.829 4.132 8.557 1.00 98.19 158 ASN A CA 1
ATOM 1297 C C . ASN A 1 158 ? -5.292 3.104 9.556 1.00 98.19 158 ASN A C 1
ATOM 1299 O O . ASN A 1 158 ? -6.015 2.156 9.875 1.00 98.19 158 ASN A O 1
ATOM 1303 N N . LEU A 1 159 ? -4.117 3.339 10.152 1.00 98.19 159 LEU A N 1
ATOM 1304 C CA . LEU A 1 159 ? -3.639 2.571 11.306 1.00 98.19 159 LEU A CA 1
ATOM 1305 C C . LEU A 1 159 ? -4.622 2.655 12.483 1.00 98.19 159 LEU A C 1
ATOM 1307 O O . LEU A 1 159 ? -4.979 1.631 13.067 1.00 98.19 159 LEU A O 1
ATOM 1311 N N . PHE A 1 160 ? -5.120 3.852 12.808 1.00 98.44 160 PHE A N 1
ATOM 1312 C CA . PHE A 1 160 ? -6.107 4.034 13.873 1.00 98.44 160 PHE A CA 1
ATOM 1313 C C . PHE A 1 160 ? -7.391 3.246 13.602 1.00 98.44 160 PHE A C 1
ATOM 1315 O O . PHE A 1 160 ? -7.905 2.569 14.495 1.00 98.44 160 PHE A O 1
ATOM 1322 N N . ARG A 1 161 ? -7.899 3.270 12.366 1.00 98.62 161 ARG A N 1
ATOM 1323 C CA . ARG A 1 161 ? -9.073 2.479 11.961 1.00 98.62 161 ARG A CA 1
ATOM 1324 C C . ARG A 1 161 ? -8.803 0.976 12.049 1.00 98.62 161 ARG A C 1
ATOM 1326 O O . ARG A 1 161 ? -9.662 0.231 12.513 1.00 98.62 161 ARG A O 1
ATOM 1333 N N . ALA A 1 162 ? -7.626 0.527 11.620 1.00 98.62 162 ALA A N 1
ATOM 1334 C CA . ALA A 1 162 ? -7.214 -0.874 11.674 1.00 98.62 162 ALA A CA 1
ATOM 1335 C C . ALA A 1 162 ? -7.069 -1.388 13.115 1.00 98.62 162 ALA A C 1
ATOM 1337 O O . ALA A 1 162 ? -7.512 -2.488 13.432 1.00 98.62 162 ALA A O 1
ATOM 1338 N N . SER A 1 163 ? -6.544 -0.562 14.020 1.00 98.44 163 SER A N 1
ATOM 1339 C CA . SER A 1 163 ? -6.369 -0.909 15.437 1.00 98.44 163 SER A CA 1
ATOM 1340 C C . SER A 1 163 ? -7.677 -1.231 16.173 1.00 98.44 163 SER A C 1
ATOM 1342 O O . SER A 1 163 ? -7.670 -1.879 17.216 1.00 98.44 163 SER A O 1
ATOM 1344 N N . GLN A 1 164 ? -8.818 -0.792 15.635 1.00 98.06 164 GLN A N 1
ATOM 1345 C CA . GLN A 1 164 ? -10.132 -0.990 16.244 1.00 98.06 164 GLN A CA 1
ATOM 1346 C C . GLN A 1 164 ? -10.765 -2.346 15.911 1.00 98.06 164 GLN A C 1
ATOM 1348 O O . GLN A 1 164 ? -11.708 -2.737 16.591 1.00 98.06 164 GLN A O 1
ATOM 1353 N N . VAL A 1 165 ? -10.244 -3.085 14.923 1.00 97.62 165 VAL A N 1
ATOM 1354 C CA . VAL A 1 165 ? -10.697 -4.452 14.589 1.00 97.62 165 VAL A CA 1
ATOM 1355 C C . VAL A 1 165 ? -9.834 -5.522 15.276 1.00 97.62 165 VAL A C 1
ATOM 1357 O O . VAL A 1 165 ? -9.507 -6.566 14.710 1.00 97.62 165 VAL A O 1
ATOM 1360 N N . MET A 1 166 ? -9.412 -5.226 16.504 1.00 97.00 166 MET A N 1
ATOM 1361 C CA . MET A 1 166 ? -8.538 -6.072 17.312 1.00 97.00 166 MET A CA 1
ATOM 1362 C C . MET A 1 166 ? -9.280 -7.237 17.967 1.00 97.00 166 MET A C 1
ATOM 1364 O O . MET A 1 166 ? -10.430 -7.093 18.388 1.00 97.00 166 MET A O 1
ATOM 1368 N N . PHE A 1 167 ? -8.593 -8.368 18.111 1.00 97.12 167 PHE A N 1
ATOM 1369 C CA . PHE A 1 167 ? -9.037 -9.469 18.959 1.00 97.12 167 PHE A CA 1
ATOM 1370 C C . PHE A 1 167 ? -8.356 -9.414 20.335 1.00 97.12 167 PHE A C 1
ATOM 1372 O O . PHE A 1 167 ? -7.302 -8.786 20.479 1.00 97.12 167 PHE A O 1
ATOM 1379 N N . PRO A 1 168 ? -8.928 -10.062 21.370 1.00 96.50 168 PRO A N 1
ATOM 1380 C CA . PRO A 1 168 ? -8.259 -10.188 22.661 1.00 96.50 168 PRO A CA 1
ATOM 1381 C C . PRO A 1 168 ? -6.870 -10.822 22.504 1.00 96.50 168 PRO A C 1
ATOM 1383 O O . PRO A 1 168 ? -6.747 -11.918 21.964 1.00 96.50 168 PRO A O 1
ATOM 1386 N N . GLY A 1 169 ? -5.832 -10.137 22.990 1.00 93.88 169 GLY A N 1
ATOM 1387 C CA . GLY A 1 169 ? -4.439 -10.591 22.896 1.00 93.88 169 GLY A CA 1
ATOM 1388 C C . GLY A 1 169 ? -3.603 -9.911 21.805 1.00 93.88 169 GLY A C 1
ATOM 1389 O O . GLY A 1 169 ? -2.376 -10.020 21.858 1.00 93.88 169 GLY A O 1
ATOM 1390 N N . ASP A 1 170 ? -4.214 -9.147 20.891 1.00 96.12 170 ASP A N 1
ATOM 1391 C CA . ASP A 1 170 ? -3.514 -8.365 19.859 1.00 96.12 170 ASP A CA 1
ATOM 1392 C C . ASP A 1 170 ? -2.810 -7.123 20.457 1.00 96.12 170 ASP A C 1
ATOM 1394 O O . ASP A 1 170 ? -3.171 -5.977 20.175 1.00 96.12 170 ASP A O 1
ATOM 1398 N N . LYS A 1 171 ? -1.766 -7.327 21.273 1.00 96.38 171 LYS A N 1
ATOM 1399 C CA . LYS A 1 171 ? -1.026 -6.238 21.951 1.00 96.38 171 LYS A CA 1
ATOM 1400 C C . LYS A 1 171 ? -0.517 -5.162 20.986 1.00 96.38 171 LYS A C 1
ATOM 1402 O O . LYS A 1 171 ? -0.594 -3.977 21.285 1.00 96.38 171 LYS A O 1
ATOM 1407 N N . ILE A 1 172 ? -0.063 -5.564 19.797 1.00 97.38 172 ILE A N 1
ATOM 1408 C CA . ILE A 1 172 ? 0.422 -4.624 18.776 1.00 97.38 172 ILE A CA 1
ATOM 1409 C C . ILE A 1 172 ? -0.673 -3.651 18.311 1.00 97.38 172 ILE A C 1
ATOM 1411 O O . ILE A 1 172 ? -0.383 -2.488 18.040 1.00 97.38 172 ILE A O 1
ATOM 1415 N N . LEU A 1 173 ? -1.942 -4.077 18.277 1.00 98.00 173 LEU A N 1
ATOM 1416 C CA . LEU A 1 173 ? -3.058 -3.189 17.942 1.00 98.00 173 LEU A CA 1
ATOM 1417 C C . LEU A 1 173 ? -3.434 -2.280 19.115 1.00 98.00 173 LEU A C 1
ATOM 1419 O O . LEU A 1 173 ? -3.882 -1.160 18.881 1.00 98.00 173 LEU A O 1
ATOM 1423 N N . GLU A 1 174 ? -3.244 -2.713 20.366 1.00 97.31 174 GLU A N 1
ATOM 1424 C CA . GLU A 1 174 ? -3.424 -1.846 21.543 1.00 97.31 174 GLU A CA 1
ATOM 1425 C C . GLU A 1 174 ? -2.424 -0.688 21.512 1.00 97.31 174 GLU A C 1
ATOM 1427 O O . GLU A 1 174 ? -2.792 0.474 21.721 1.00 97.31 174 GLU A O 1
ATOM 1432 N N . ASP A 1 175 ? -1.175 -1.001 21.170 1.00 97.06 175 ASP A N 1
ATOM 1433 C CA . ASP A 1 175 ? -0.111 -0.021 20.992 1.00 97.06 175 ASP A CA 1
ATOM 1434 C C . ASP A 1 175 ? -0.386 0.891 19.792 1.00 97.06 175 ASP A C 1
ATOM 1436 O O . ASP A 1 175 ? -0.355 2.116 19.940 1.00 97.06 175 ASP A O 1
ATOM 1440 N N . ALA A 1 176 ? -0.774 0.323 18.644 1.00 97.81 176 ALA A N 1
ATOM 1441 C CA . ALA A 1 176 ? -1.153 1.086 17.455 1.00 97.81 176 ALA A CA 1
ATOM 1442 C C . ALA A 1 176 ? -2.313 2.048 17.734 1.00 97.81 176 ALA A C 1
ATOM 1444 O O . ALA A 1 176 ? -2.258 3.212 17.333 1.00 97.81 176 ALA A O 1
ATOM 1445 N N . LYS A 1 177 ? -3.348 1.607 18.461 1.00 98.19 177 LYS A N 1
ATOM 1446 C CA . LYS A 1 177 ? -4.500 2.438 18.842 1.00 98.19 177 LYS A CA 1
ATOM 1447 C C . LYS A 1 177 ? -4.081 3.602 19.729 1.00 98.19 177 LYS A C 1
ATOM 1449 O O . LYS A 1 177 ? -4.492 4.741 19.496 1.00 98.19 177 LYS A O 1
ATOM 1454 N N . ARG A 1 178 ? -3.266 3.327 20.751 1.00 97.62 178 ARG A N 1
ATOM 1455 C CA . ARG A 1 178 ? -2.764 4.345 21.681 1.00 97.62 178 ARG A CA 1
ATOM 1456 C C . ARG A 1 178 ? -1.914 5.381 20.949 1.00 97.62 178 ARG A C 1
ATOM 1458 O O . ARG A 1 178 ? -2.184 6.570 21.082 1.00 97.62 178 ARG A O 1
ATOM 1465 N N . PHE A 1 179 ? -0.951 4.936 20.145 1.00 96.94 179 PHE A N 1
ATOM 1466 C CA . PHE A 1 179 ? -0.082 5.819 19.370 1.00 96.94 179 PHE A CA 1
ATOM 1467 C C . PHE A 1 179 ? -0.885 6.681 18.388 1.00 96.94 179 PHE A C 1
ATOM 1469 O O . PHE A 1 179 ? -0.861 7.908 18.470 1.00 96.94 179 PHE A O 1
ATOM 1476 N N . SER A 1 180 ? -1.648 6.042 17.498 1.00 97.31 180 SER A N 1
ATOM 1477 C CA . SER A 1 180 ? -2.349 6.736 16.415 1.00 97.31 180 SER A CA 1
ATOM 1478 C C . SER A 1 180 ? -3.417 7.704 16.928 1.00 97.31 180 SER A C 1
ATOM 1480 O O . SER A 1 180 ? -3.518 8.818 16.422 1.00 97.31 180 SER A O 1
ATOM 1482 N N . SER A 1 181 ? -4.166 7.346 17.979 1.00 97.62 181 SER A N 1
ATOM 1483 C CA . SER A 1 181 ? -5.150 8.261 18.575 1.00 97.62 181 SER A CA 1
ATOM 1484 C C . SER A 1 181 ? -4.510 9.505 19.195 1.00 97.62 181 SER A C 1
ATOM 1486 O O . SER A 1 181 ? -5.030 10.605 19.006 1.00 97.62 181 SER A O 1
ATOM 1488 N N . ASN A 1 182 ? -3.381 9.358 19.895 1.00 96.88 182 ASN A N 1
ATOM 1489 C CA . ASN A 1 182 ? -2.652 10.487 20.471 1.00 96.88 182 ASN A CA 1
ATOM 1490 C C . ASN A 1 182 ? -2.089 11.391 19.369 1.00 96.88 182 ASN A C 1
ATOM 1492 O O . ASN A 1 182 ? -2.319 12.599 19.400 1.00 96.88 182 ASN A O 1
ATOM 1496 N N . PHE A 1 183 ? -1.442 10.795 18.364 1.00 95.38 183 PHE A N 1
ATOM 1497 C CA . PHE A 1 183 ? -0.887 11.515 17.220 1.00 95.38 183 PHE A CA 1
ATOM 1498 C C . PHE A 1 183 ? -1.960 12.326 16.478 1.00 95.38 183 PHE A C 1
ATOM 1500 O O . PHE A 1 183 ? -1.799 13.524 16.255 1.00 95.38 183 PHE A O 1
ATOM 1507 N N . LEU A 1 184 ? -3.093 11.703 16.134 1.00 96.31 184 LEU A N 1
ATOM 1508 C CA . LEU A 1 184 ? -4.171 12.372 15.398 1.00 96.31 184 LEU A CA 1
ATOM 1509 C C . LEU A 1 184 ? -4.806 13.504 16.215 1.00 96.31 184 LEU A C 1
ATOM 1511 O O . LEU A 1 184 ? -5.083 14.570 15.666 1.00 96.31 184 LEU A O 1
ATOM 1515 N N . ARG A 1 185 ? -4.985 13.320 17.531 1.00 96.94 185 ARG A N 1
ATOM 1516 C CA . ARG A 1 185 ? -5.497 14.375 18.423 1.00 96.94 185 ARG A CA 1
ATOM 1517 C C . ARG A 1 185 ? -4.536 15.552 18.543 1.00 96.94 185 ARG A C 1
ATOM 1519 O O . ARG A 1 185 ? -4.985 16.694 18.540 1.00 96.94 185 ARG A O 1
ATOM 1526 N N . GLU A 1 186 ? -3.232 15.300 18.623 1.00 96.12 186 GLU A N 1
ATOM 1527 C CA . GLU A 1 186 ? -2.217 16.358 18.640 1.00 96.12 186 GLU A CA 1
ATOM 1528 C C . GLU A 1 186 ? -2.226 17.158 17.329 1.00 96.12 186 GLU A C 1
ATOM 1530 O O . GLU A 1 186 ? -2.217 18.394 17.338 1.00 96.12 186 GLU A O 1
ATOM 1535 N N . LYS A 1 187 ? -2.326 16.469 16.186 1.00 94.75 187 LYS A N 1
ATOM 1536 C CA . LYS A 1 187 ? -2.433 17.109 14.868 1.00 94.75 187 LYS A CA 1
ATOM 1537 C C . LYS A 1 187 ? -3.720 17.910 14.716 1.00 94.75 187 LYS A C 1
ATOM 1539 O O . LYS A 1 187 ? -3.681 19.020 14.193 1.00 94.75 187 LYS A O 1
ATOM 1544 N N . GLN A 1 188 ? -4.834 17.408 15.240 1.00 95.06 188 GLN A N 1
ATOM 1545 C CA . GLN A 1 188 ? -6.090 18.152 15.297 1.00 95.06 188 GLN A CA 1
ATOM 1546 C C . GLN A 1 188 ? -5.965 19.415 16.160 1.00 95.0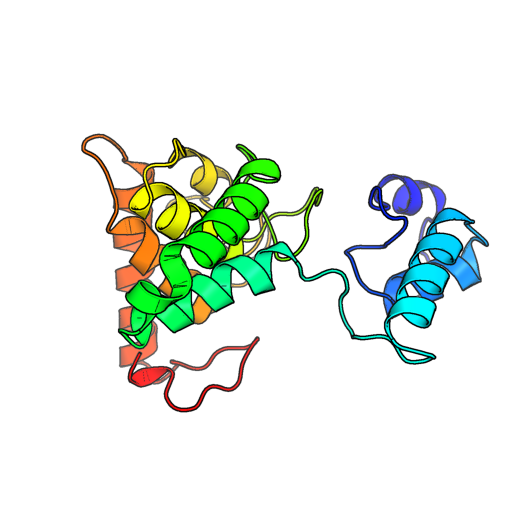6 188 GLN A C 1
ATOM 1548 O O . GLN A 1 188 ? -6.316 20.501 15.704 1.00 95.06 188 GLN A O 1
ATOM 1553 N N . ALA A 1 189 ? -5.421 19.297 17.375 1.00 96.44 189 ALA A N 1
ATOM 1554 C CA . ALA A 1 189 ? -5.274 20.416 18.307 1.00 96.44 189 ALA A CA 1
ATOM 1555 C C . ALA A 1 189 ? -4.326 21.512 17.789 1.00 96.44 189 ALA A C 1
ATOM 1557 O O . ALA A 1 189 ? -4.523 22.690 18.079 1.00 96.44 189 ALA A O 1
ATOM 1558 N N . SER A 1 190 ? -3.318 21.133 17.002 1.00 95.62 190 SER A N 1
ATOM 1559 C CA . SER A 1 190 ? -2.359 22.056 16.382 1.00 95.62 190 SER A CA 1
ATOM 1560 C C . SER A 1 190 ? -2.798 22.593 15.012 1.00 95.62 190 SER A C 1
ATOM 1562 O O . SER A 1 190 ? -2.063 23.373 14.407 1.00 95.62 190 SER A O 1
ATOM 1564 N N . GLY A 1 191 ? -3.973 22.200 14.502 1.00 92.56 191 GLY A N 1
ATOM 1565 C CA . GLY A 1 191 ? -4.455 22.615 13.179 1.00 92.56 191 GLY A CA 1
ATOM 1566 C C . GLY A 1 191 ? -3.634 22.047 12.013 1.00 92.56 191 GLY A C 1
ATOM 1567 O O . GLY A 1 191 ? -3.582 22.649 10.944 1.00 92.56 191 GLY A O 1
ATOM 1568 N N . GLN A 1 192 ? -2.977 20.901 12.212 1.00 92.25 192 GLN A N 1
ATOM 1569 C CA . GLN A 1 192 ? -2.068 20.254 11.257 1.00 92.25 192 GLN A CA 1
ATOM 1570 C C . GLN A 1 192 ? -2.680 19.017 10.576 1.00 92.25 192 GLN A C 1
ATOM 1572 O O . GLN A 1 192 ? -1.966 18.079 10.222 1.00 92.25 192 GLN A O 1
ATOM 1577 N N . LEU A 1 193 ? -4.002 18.997 10.382 1.00 91.06 193 LEU A N 1
ATOM 1578 C CA . LEU A 1 193 ? -4.700 17.938 9.640 1.00 91.06 193 LEU A CA 1
ATOM 1579 C C . LEU A 1 193 ? -4.613 18.175 8.127 1.00 91.06 193 LEU A C 1
ATOM 1581 O O . LEU A 1 193 ? -5.614 18.403 7.451 1.00 91.06 193 LEU A O 1
ATOM 1585 N N . PHE A 1 194 ? -3.392 18.140 7.600 1.00 89.31 194 PHE A N 1
ATOM 1586 C CA . PHE A 1 194 ? -3.110 18.158 6.168 1.00 89.31 194 PHE A CA 1
ATOM 1587 C C . PHE A 1 194 ? -2.170 17.007 5.823 1.00 89.31 194 PHE A C 1
ATOM 1589 O O . PHE A 1 194 ? -1.274 16.668 6.596 1.00 89.31 194 PHE A O 1
ATOM 1596 N N . ASP A 1 195 ? -2.371 16.402 4.657 1.00 88.56 195 ASP A N 1
ATOM 1597 C CA . ASP A 1 195 ? -1.579 15.260 4.222 1.00 88.56 195 ASP A CA 1
ATOM 1598 C C . ASP A 1 195 ? -0.593 15.651 3.114 1.00 88.56 195 ASP A C 1
ATOM 1600 O O . ASP A 1 195 ? -0.893 16.458 2.235 1.00 88.56 195 ASP A O 1
ATOM 1604 N N . LYS A 1 196 ? 0.613 15.080 3.165 1.00 86.38 196 LYS A N 1
ATOM 1605 C CA . LYS A 1 196 ? 1.668 15.322 2.172 1.00 86.38 196 LYS A CA 1
ATOM 1606 C C . LYS A 1 196 ? 1.370 14.641 0.831 1.00 86.38 196 LYS A C 1
ATOM 1608 O O . LYS A 1 196 ? 1.843 15.107 -0.204 1.00 86.38 196 LYS A O 1
ATOM 1613 N N . TRP A 1 197 ? 0.656 13.521 0.853 1.00 86.31 197 TRP A N 1
ATOM 1614 C CA . TRP A 1 197 ? 0.435 12.642 -0.292 1.00 86.31 197 TRP A CA 1
ATOM 1615 C C . TRP A 1 197 ? -0.877 12.920 -1.019 1.00 86.31 197 TRP A C 1
ATOM 1617 O O . TRP A 1 197 ? -1.035 12.484 -2.158 1.00 86.31 197 TRP A O 1
ATOM 1627 N N . ILE A 1 198 ? -1.808 13.652 -0.399 1.00 89.56 198 ILE A N 1
ATOM 1628 C CA . ILE A 1 198 ? -3.125 13.897 -0.982 1.00 89.56 198 ILE A CA 1
ATOM 1629 C C . ILE A 1 198 ? -3.728 15.242 -0.564 1.00 89.56 198 ILE A C 1
ATOM 1631 O O . ILE A 1 198 ? -3.645 15.665 0.585 1.00 89.56 198 ILE A O 1
ATOM 1635 N N . ILE A 1 199 ? -4.405 15.889 -1.516 1.00 92.94 199 ILE A N 1
ATOM 1636 C CA . ILE A 1 199 ? -5.303 17.019 -1.264 1.00 92.94 199 ILE A CA 1
ATOM 1637 C C . ILE A 1 199 ? -6.728 16.462 -1.282 1.00 92.94 199 ILE A C 1
ATOM 1639 O O . ILE A 1 199 ? -7.225 16.073 -2.340 1.00 92.94 199 ILE A O 1
ATOM 1643 N N . THR A 1 200 ? -7.379 16.388 -0.121 1.00 92.25 200 THR A N 1
ATOM 1644 C CA . THR A 1 200 ? -8.763 15.904 -0.004 1.00 92.25 200 THR A CA 1
ATOM 1645 C C . THR A 1 200 ? -9.738 17.057 0.224 1.00 92.25 200 THR A C 1
ATOM 1647 O O . THR A 1 200 ? -9.350 18.176 0.559 1.00 92.25 200 THR A O 1
ATOM 1650 N N . LYS A 1 201 ? -11.031 16.780 0.025 1.00 94.44 201 LYS A N 1
ATOM 1651 C CA . LYS A 1 201 ? -12.105 17.762 0.216 1.00 94.44 201 LYS A CA 1
ATOM 1652 C C . LYS A 1 201 ? -12.252 18.196 1.680 1.00 94.44 201 LYS A C 1
ATOM 1654 O O . LYS A 1 201 ? -12.526 19.367 1.918 1.00 94.44 201 LYS A O 1
ATOM 1659 N N . ASP A 1 202 ? -12.142 17.255 2.619 1.00 95.44 202 ASP A N 1
ATOM 1660 C CA . ASP A 1 202 ? -12.449 17.481 4.036 1.00 95.44 202 ASP A CA 1
ATOM 1661 C C . ASP A 1 202 ? -11.691 16.504 4.957 1.00 95.44 202 ASP A C 1
ATOM 1663 O O . ASP A 1 202 ? -12.296 15.783 5.744 1.00 95.44 202 ASP A O 1
ATOM 1667 N N . LEU A 1 203 ? -10.353 16.447 4.848 1.00 94.06 203 LEU A N 1
ATOM 1668 C CA . LEU A 1 203 ? -9.531 15.617 5.749 1.00 94.06 203 LEU A CA 1
ATOM 1669 C C . LEU A 1 203 ? -9.809 15.878 7.241 1.00 94.06 203 LEU A C 1
ATOM 1671 O O . LEU A 1 203 ? -9.811 14.911 7.991 1.00 94.06 203 LEU A O 1
ATOM 1675 N N . PRO A 1 204 ? -10.040 17.126 7.703 1.00 94.62 204 PRO A N 1
ATOM 1676 C CA . PRO A 1 204 ? -10.343 17.372 9.112 1.00 94.62 204 PRO A CA 1
ATOM 1677 C C . PRO A 1 204 ? -11.686 16.804 9.590 1.00 94.62 204 PRO A C 1
ATOM 1679 O O . PRO A 1 204 ? -11.854 16.621 10.796 1.00 94.62 204 PRO A O 1
ATOM 1682 N N . GLY A 1 205 ? -12.643 16.602 8.678 1.00 94.62 205 GLY A N 1
ATOM 1683 C CA . GLY A 1 205 ? -13.957 16.032 8.975 1.00 94.62 205 GLY A CA 1
ATOM 1684 C C . GLY A 1 205 ? -14.014 14.502 8.913 1.00 94.62 205 GLY A C 1
ATOM 1685 O O . GLY A 1 205 ? -14.938 13.921 9.486 1.00 94.62 205 GLY A O 1
ATOM 1686 N N . GLU A 1 206 ? -13.062 13.859 8.224 1.00 90.88 206 GLU A N 1
ATOM 1687 C CA . GLU A 1 206 ? -12.888 12.393 8.204 1.00 90.88 206 GLU A CA 1
ATOM 1688 C C . GLU A 1 206 ? -12.359 11.839 9.537 1.00 90.88 206 GLU A C 1
ATOM 1690 O O . GLU A 1 206 ? -12.857 10.755 9.932 1.00 90.88 206 GLU A O 1
#

Foldseek 3Di:
DPDDDLVVVCVCQAPQLDDQQALVRLVVSCVVPVDVSSVSNNVVQCVVVVRDHDRGPDQLLVVLLVVCVVCVVVVNCVVCVVVNVVSLVVNVVQADLLFDPSDGRDPWHFLLSRLSNLQVCVVVPHDDALSNQVQQDDPLEGDGTRPDPDDWLNSLVSLLSSLVSDDPPSVSSVSSNVRSVVVNVVCLVVVNQDGPPDDDPCSVVD

Organism: Corchorus capsularis (NCBI:txid210143)